Protein AF-A0AAW6U816-F1 (afdb_monomer_lite)

Radius of gyration: 25.95 Å; chains: 1; bounding box: 51×43×85 Å

Structure (mmCIF, N/CA/C/O backbone):
data_AF-A0AAW6U816-F1
#
_entry.id   AF-A0AAW6U816-F1
#
loop_
_atom_site.group_PDB
_atom_site.id
_atom_site.type_symbol
_atom_site.label_atom_id
_atom_site.label_alt_id
_atom_site.label_comp_id
_atom_site.label_asym_id
_atom_site.label_entity_id
_atom_site.label_seq_id
_atom_site.pdbx_PDB_ins_code
_atom_site.Cartn_x
_atom_site.Cartn_y
_atom_site.Cartn_z
_atom_site.occupancy
_atom_site.B_iso_or_equiv
_atom_site.auth_seq_id
_atom_site.auth_comp_id
_atom_site.auth_asym_id
_atom_site.auth_atom_id
_atom_site.pdbx_PDB_model_num
ATOM 1 N N . MET A 1 1 ? 14.754 29.898 8.303 1.00 32.81 1 MET A N 1
ATOM 2 C CA . MET A 1 1 ? 13.466 29.278 7.924 1.00 32.81 1 MET A CA 1
ATOM 3 C C . MET A 1 1 ? 13.416 29.202 6.406 1.00 32.81 1 MET A C 1
ATOM 5 O O . MET A 1 1 ? 13.238 30.226 5.761 1.00 32.81 1 MET A O 1
ATOM 9 N N . GLN A 1 2 ? 13.713 28.040 5.820 1.00 33.09 2 GLN A N 1
ATOM 10 C CA . GLN A 1 2 ? 13.632 27.862 4.367 1.00 33.09 2 GLN A CA 1
ATOM 11 C C . GLN A 1 2 ? 12.180 27.561 3.994 1.00 33.09 2 GLN A C 1
ATOM 13 O O . GLN A 1 2 ? 11.598 26.589 4.466 1.00 33.09 2 GLN A O 1
ATOM 18 N N . ASN A 1 3 ? 11.600 28.450 3.191 1.00 30.38 3 ASN A N 1
ATOM 19 C CA . ASN A 1 3 ? 10.248 28.366 2.652 1.00 30.38 3 ASN A CA 1
ATOM 20 C C . ASN A 1 3 ? 10.061 27.053 1.863 1.00 30.38 3 ASN A C 1
ATOM 22 O O . ASN A 1 3 ? 10.519 26.937 0.728 1.00 30.38 3 ASN A O 1
ATOM 26 N N . LEU A 1 4 ? 9.373 26.076 2.466 1.00 37.12 4 LEU A N 1
ATOM 27 C CA . LEU A 1 4 ? 9.043 24.762 1.887 1.00 37.12 4 LEU A CA 1
ATOM 28 C C . LEU A 1 4 ? 7.973 24.812 0.777 1.00 37.12 4 LEU A C 1
ATOM 30 O O . LEU A 1 4 ? 7.658 23.787 0.183 1.00 37.12 4 LEU A O 1
ATOM 34 N N . ALA A 1 5 ? 7.437 25.987 0.451 1.00 36.53 5 ALA A N 1
ATOM 35 C CA . ALA A 1 5 ? 6.334 26.143 -0.499 1.00 36.53 5 ALA A CA 1
ATOM 36 C C . ALA A 1 5 ? 6.760 26.229 -1.985 1.00 36.53 5 ALA A C 1
ATOM 38 O O . ALA A 1 5 ? 5.932 26.537 -2.836 1.00 36.53 5 ALA A O 1
ATOM 39 N N . LYS A 1 6 ? 8.039 25.983 -2.326 1.00 33.88 6 LYS A N 1
ATOM 40 C CA . LYS A 1 6 ? 8.591 26.207 -3.684 1.00 33.88 6 LYS A CA 1
ATOM 41 C C . LYS A 1 6 ? 8.976 24.947 -4.484 1.00 33.88 6 LYS A C 1
ATOM 43 O O . LYS A 1 6 ? 9.570 25.083 -5.547 1.00 33.88 6 LYS A O 1
ATOM 48 N N . TYR A 1 7 ? 8.615 23.742 -4.027 1.00 37.16 7 TYR A N 1
ATOM 49 C CA . TYR A 1 7 ? 8.912 22.465 -4.714 1.00 37.16 7 TYR A CA 1
ATOM 50 C C . TYR A 1 7 ? 7.657 21.707 -5.192 1.00 37.16 7 TYR A C 1
ATOM 52 O O . TYR A 1 7 ? 7.638 20.478 -5.213 1.00 37.16 7 TYR A O 1
ATOM 60 N N . ASN A 1 8 ? 6.610 22.425 -5.605 1.00 35.72 8 ASN A N 1
ATOM 61 C CA . ASN A 1 8 ? 5.385 21.835 -6.160 1.00 35.72 8 ASN A CA 1
ATOM 62 C C . ASN A 1 8 ? 5.544 21.423 -7.637 1.00 35.72 8 ASN A C 1
ATOM 64 O O . ASN A 1 8 ? 4.817 21.879 -8.511 1.00 35.72 8 ASN A O 1
ATOM 68 N N . VAL A 1 9 ? 6.488 20.518 -7.897 1.00 46.44 9 VAL A N 1
ATOM 69 C CA . VAL A 1 9 ? 6.300 19.463 -8.901 1.00 46.44 9 VAL A CA 1
ATOM 70 C C . VAL A 1 9 ? 6.467 18.159 -8.134 1.00 46.44 9 VAL A C 1
ATOM 72 O O . VAL A 1 9 ? 7.554 17.587 -8.039 1.00 46.44 9 VAL A O 1
ATOM 75 N N . THR A 1 10 ? 5.405 17.752 -7.447 1.00 66.06 10 THR A N 1
ATOM 76 C CA . THR A 1 10 ? 5.383 16.533 -6.640 1.00 66.06 10 THR A CA 1
ATOM 77 C C . THR A 1 10 ? 5.502 15.342 -7.587 1.00 66.06 10 THR A C 1
ATOM 79 O O . THR A 1 10 ? 4.534 14.969 -8.245 1.00 66.06 10 THR A O 1
ATOM 82 N N . TYR A 1 11 ? 6.699 14.750 -7.695 1.00 82.75 11 TYR A N 1
ATOM 83 C CA . TYR A 1 11 ? 6.885 13.540 -8.500 1.00 82.75 11 TYR A CA 1
ATOM 84 C C . TYR A 1 11 ? 5.936 12.446 -7.981 1.00 82.75 11 TYR A C 1
ATOM 86 O O . TYR A 1 11 ? 6.040 12.115 -6.790 1.00 82.75 11 TYR A O 1
ATOM 94 N N . PRO A 1 12 ? 5.074 11.856 -8.832 1.00 87.50 12 PRO A N 1
ATOM 95 C CA . PRO A 1 12 ? 3.986 10.964 -8.420 1.00 87.50 12 PRO A CA 1
ATOM 96 C C . PRO A 1 12 ? 4.432 9.869 -7.453 1.00 87.50 12 PRO A C 1
ATOM 98 O O . PRO A 1 12 ? 3.844 9.686 -6.385 1.00 87.50 12 PRO A O 1
ATOM 101 N N . PHE A 1 13 ? 5.560 9.235 -7.774 1.00 92.00 13 PHE A N 1
ATOM 102 C CA . PHE A 1 13 ? 6.116 8.086 -7.063 1.00 92.00 13 PHE A CA 1
ATOM 103 C C . PHE A 1 13 ? 6.915 8.423 -5.795 1.00 92.00 13 PHE A C 1
ATOM 105 O O . PHE A 1 13 ? 7.480 7.529 -5.156 1.00 92.00 13 PHE A O 1
ATOM 112 N N . SER A 1 14 ? 6.994 9.697 -5.404 1.00 88.50 14 SER A N 1
ATOM 113 C CA . SER A 1 14 ? 7.673 10.098 -4.168 1.00 88.50 14 SER A CA 1
ATOM 114 C C . SER A 1 14 ? 7.055 9.394 -2.961 1.00 88.50 14 SER A C 1
ATOM 116 O O . SER A 1 14 ? 5.846 9.462 -2.749 1.00 88.50 14 SER A O 1
ATOM 118 N N . ALA A 1 15 ? 7.891 8.716 -2.167 1.00 87.44 15 ALA A N 1
ATOM 119 C CA . ALA A 1 15 ? 7.473 7.920 -1.007 1.00 87.44 15 ALA A CA 1
ATOM 120 C C . ALA A 1 15 ? 6.491 6.763 -1.316 1.00 87.44 15 ALA A C 1
ATOM 122 O O . ALA A 1 15 ? 5.898 6.194 -0.399 1.00 87.44 15 ALA A O 1
ATOM 123 N N . PHE A 1 16 ? 6.324 6.386 -2.587 1.00 92.88 16 PHE A N 1
ATOM 124 C CA . PHE A 1 16 ? 5.224 5.518 -3.016 1.00 92.88 16 PHE A CA 1
ATOM 125 C C . PHE A 1 16 ? 5.629 4.062 -3.287 1.00 92.88 16 PHE A C 1
ATOM 127 O O . PHE A 1 16 ? 4.816 3.151 -3.138 1.00 92.88 16 PHE A O 1
ATOM 134 N N . ILE A 1 17 ? 6.890 3.836 -3.665 1.00 97.12 17 ILE A N 1
ATOM 135 C CA . ILE A 1 17 ? 7.399 2.515 -4.049 1.00 97.12 17 ILE A CA 1
ATOM 136 C C . ILE A 1 17 ? 8.216 1.921 -2.901 1.00 97.12 17 ILE A C 1
ATOM 138 O O . ILE A 1 17 ? 9.167 2.543 -2.428 1.00 97.12 17 ILE A O 1
ATOM 142 N N . VAL A 1 18 ? 7.881 0.711 -2.473 1.00 98.06 18 VAL A N 1
ATOM 143 C CA . VAL A 1 18 ? 8.509 -0.023 -1.370 1.00 98.06 18 VAL A CA 1
ATOM 144 C C . VAL A 1 18 ? 9.366 -1.158 -1.922 1.00 98.06 18 VAL A C 1
ATOM 146 O O . VAL A 1 18 ? 8.955 -1.876 -2.827 1.00 98.06 18 VAL A O 1
ATOM 149 N N . CYS A 1 19 ? 10.573 -1.330 -1.391 1.00 98.31 19 CYS A N 1
ATOM 150 C CA . CYS A 1 19 ? 11.448 -2.442 -1.749 1.00 98.31 19 CYS A CA 1
ATOM 151 C C . CYS A 1 19 ? 10.921 -3.757 -1.153 1.00 98.31 19 CYS A C 1
ATOM 153 O O . CYS A 1 19 ? 10.743 -3.826 0.065 1.00 98.31 19 CYS A O 1
ATOM 155 N N . SER A 1 20 ? 10.738 -4.806 -1.965 1.00 98.00 20 SER A N 1
ATOM 156 C CA . SER A 1 20 ? 10.354 -6.130 -1.446 1.00 98.00 20 SER A CA 1
ATOM 157 C C . SER A 1 20 ? 11.426 -6.701 -0.509 1.00 98.00 20 SER A C 1
ATOM 159 O O . SER A 1 20 ? 11.099 -7.255 0.532 1.00 98.00 20 SER A O 1
ATOM 161 N N . GLU A 1 21 ? 12.716 -6.477 -0.773 1.00 97.56 21 GLU A N 1
ATOM 162 C CA . GLU A 1 21 ? 13.787 -7.059 0.048 1.00 97.56 21 GLU A CA 1
ATOM 163 C C . GLU A 1 21 ? 13.826 -6.471 1.470 1.00 97.56 21 GLU A C 1
ATOM 165 O O . GLU A 1 21 ? 13.664 -7.198 2.448 1.00 97.56 21 GLU A O 1
ATOM 170 N N . CYS A 1 22 ? 13.996 -5.151 1.609 1.00 97.06 22 CYS A N 1
ATOM 171 C CA . CYS A 1 22 ? 14.237 -4.519 2.916 1.00 97.06 22 CYS A CA 1
ATOM 172 C C . CYS A 1 22 ? 13.081 -3.656 3.444 1.00 97.06 22 CYS A C 1
ATOM 174 O O . CYS A 1 22 ? 13.203 -3.067 4.516 1.00 97.06 22 CYS A O 1
ATOM 176 N N . GLY A 1 23 ? 11.993 -3.499 2.684 1.00 96.88 23 GLY A N 1
ATOM 177 C CA . GLY A 1 23 ? 10.818 -2.730 3.100 1.00 96.88 23 GLY A CA 1
ATOM 178 C C . GLY A 1 23 ? 10.991 -1.205 3.122 1.00 96.88 23 GLY A C 1
ATOM 179 O O . GLY A 1 23 ? 10.030 -0.479 3.378 1.00 96.88 23 GLY A O 1
ATOM 180 N N . ARG A 1 24 ? 12.184 -0.676 2.830 1.00 96.56 24 ARG A N 1
ATOM 181 C CA . ARG A 1 24 ? 12.396 0.772 2.694 1.00 96.56 24 ARG A CA 1
ATOM 182 C C . ARG A 1 24 ? 11.878 1.290 1.356 1.00 96.56 24 ARG A C 1
ATOM 184 O O . ARG A 1 24 ? 11.869 0.578 0.353 1.00 96.56 24 ARG A O 1
ATOM 191 N N . THR A 1 25 ? 11.507 2.564 1.323 1.00 96.88 25 THR A N 1
ATOM 192 C CA . THR A 1 25 ? 11.071 3.235 0.095 1.00 96.88 25 THR A CA 1
ATOM 193 C C . THR A 1 25 ? 12.215 3.380 -0.914 1.00 96.88 25 THR A C 1
ATOM 195 O O . THR A 1 25 ? 13.356 3.678 -0.543 1.00 96.88 25 THR A O 1
ATOM 198 N N . LEU A 1 26 ? 11.902 3.239 -2.200 1.00 97.19 26 LEU A N 1
ATOM 199 C CA . LEU A 1 26 ? 12.775 3.656 -3.291 1.00 97.19 26 LEU A CA 1
ATOM 200 C C . LEU A 1 26 ? 12.845 5.190 -3.380 1.00 97.19 26 LEU A C 1
ATOM 202 O O . LEU A 1 26 ? 11.938 5.922 -2.977 1.00 97.19 26 LEU A O 1
ATOM 206 N N . LYS A 1 27 ? 13.976 5.677 -3.883 1.00 95.75 27 LYS A N 1
ATOM 207 C CA . LYS A 1 27 ? 14.285 7.087 -4.090 1.00 95.75 27 LYS A CA 1
ATOM 208 C C . LYS A 1 27 ? 14.594 7.317 -5.563 1.00 95.75 27 LYS A C 1
ATOM 210 O O . LYS A 1 27 ? 15.383 6.583 -6.161 1.00 95.75 27 LYS A O 1
ATOM 215 N N . ARG A 1 28 ? 14.034 8.396 -6.108 1.00 94.94 28 ARG A N 1
ATOM 216 C CA . ARG A 1 28 ? 14.357 8.904 -7.441 1.00 94.94 28 ARG A CA 1
ATOM 217 C C . ARG A 1 28 ? 15.802 9.413 -7.462 1.00 94.94 28 ARG A C 1
ATOM 219 O O . ARG A 1 28 ? 16.180 10.237 -6.629 1.00 94.94 28 ARG A O 1
ATOM 226 N N . ARG A 1 29 ? 16.613 8.941 -8.407 1.00 94.19 29 ARG A N 1
ATOM 227 C CA . ARG A 1 29 ? 18.030 9.303 -8.565 1.00 94.19 29 ARG A CA 1
ATOM 228 C C . ARG A 1 29 ? 18.350 9.518 -10.040 1.00 94.19 29 ARG A C 1
ATOM 230 O O . ARG A 1 29 ? 17.936 8.725 -10.879 1.00 94.19 29 ARG A O 1
ATOM 237 N N . TYR A 1 30 ? 19.129 10.549 -10.347 1.00 95.12 30 TYR A N 1
ATOM 238 C CA . TYR A 1 30 ? 19.746 10.682 -11.665 1.00 95.12 30 TYR A CA 1
ATOM 239 C C . TYR A 1 30 ? 21.014 9.836 -11.720 1.00 95.12 30 TYR A C 1
ATOM 241 O O . TYR A 1 30 ? 21.844 9.896 -10.811 1.00 95.12 30 TYR A O 1
ATOM 249 N N . TRP A 1 31 ? 21.159 9.043 -12.774 1.00 95.62 31 TRP A N 1
ATOM 250 C CA . TRP A 1 31 ? 22.396 8.345 -13.118 1.00 95.62 31 TRP A CA 1
ATOM 251 C C . TRP A 1 31 ? 22.976 8.973 -14.382 1.00 95.62 31 TRP A C 1
ATOM 253 O O . TRP A 1 31 ? 22.220 9.353 -15.275 1.00 95.62 31 TRP A O 1
ATOM 263 N N . ASN A 1 32 ? 24.308 9.074 -14.445 1.00 93.81 32 ASN A N 1
ATOM 264 C CA . ASN A 1 32 ? 25.050 9.702 -15.548 1.00 93.81 32 ASN A CA 1
ATOM 265 C C . ASN A 1 32 ? 24.545 11.119 -15.886 1.00 93.81 32 ASN A C 1
ATOM 267 O O . ASN A 1 32 ? 24.403 11.476 -17.056 1.00 93.81 32 ASN A O 1
ATOM 271 N N . TYR A 1 33 ? 24.206 11.899 -14.854 1.00 93.56 33 TYR A N 1
ATOM 272 C CA . TYR A 1 33 ? 23.658 13.246 -15.009 1.00 93.56 33 TYR A CA 1
ATOM 273 C C . TYR A 1 33 ? 24.588 14.138 -15.844 1.00 93.56 33 TYR A C 1
ATOM 275 O O . TYR A 1 33 ? 25.803 14.099 -15.658 1.00 93.56 33 TYR A O 1
ATOM 283 N N . GLY A 1 34 ? 24.015 14.926 -16.757 1.00 91.56 34 GLY A N 1
ATOM 284 C CA . GLY A 1 34 ? 24.772 15.807 -17.653 1.00 91.56 34 GLY A CA 1
ATOM 285 C C . GLY A 1 34 ? 25.439 15.103 -18.840 1.00 91.56 34 GLY A C 1
ATOM 286 O O . GLY A 1 34 ? 26.217 15.729 -19.551 1.00 91.56 34 GLY A O 1
ATOM 287 N N . THR A 1 35 ? 25.144 13.820 -19.076 1.00 94.69 35 THR A N 1
ATOM 288 C CA . THR A 1 35 ? 25.644 13.063 -20.238 1.00 94.69 35 THR A CA 1
ATOM 289 C C . THR A 1 35 ? 24.490 12.607 -21.139 1.00 94.69 35 THR A C 1
ATOM 291 O O . THR A 1 35 ? 23.360 12.494 -20.659 1.00 94.69 35 THR A O 1
ATOM 29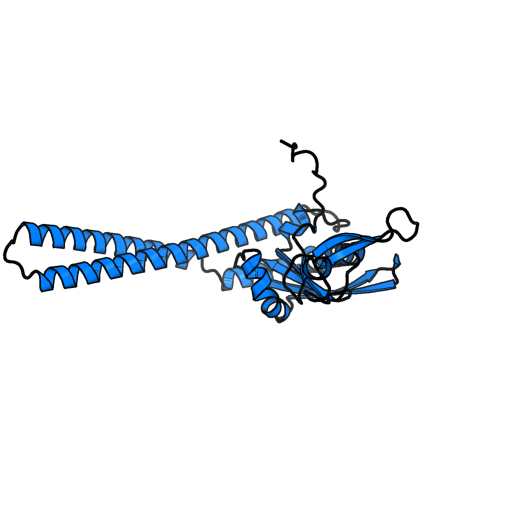4 N N . PRO A 1 36 ? 24.743 12.240 -22.412 1.00 91.75 36 PRO A N 1
ATOM 295 C CA . PRO A 1 36 ? 23.725 11.627 -23.274 1.00 91.75 36 PRO A CA 1
ATOM 296 C C . PRO A 1 36 ? 23.129 10.325 -22.712 1.00 91.75 36 PRO A C 1
ATOM 298 O O . PRO A 1 36 ? 22.026 9.938 -23.075 1.00 91.75 36 PRO A O 1
ATOM 301 N N . ALA A 1 37 ? 23.839 9.655 -21.796 1.00 90.50 37 ALA A N 1
ATOM 302 C CA . ALA A 1 37 ? 23.383 8.444 -21.116 1.00 90.50 37 ALA A CA 1
ATOM 303 C C . ALA A 1 37 ? 22.616 8.728 -19.808 1.00 90.50 37 ALA A C 1
ATOM 305 O O . ALA A 1 37 ? 22.420 7.803 -19.002 1.00 90.50 37 ALA A O 1
ATOM 306 N N . GLN A 1 38 ? 22.233 9.990 -19.564 1.00 94.00 38 GLN A N 1
ATOM 307 C CA . GLN A 1 38 ? 21.453 10.396 -18.402 1.00 94.00 38 GLN A CA 1
ATOM 308 C C . GLN A 1 38 ? 20.137 9.624 -18.343 1.00 94.00 38 GLN A C 1
ATOM 310 O O . GLN A 1 38 ? 19.393 9.533 -19.316 1.00 94.00 38 GLN A O 1
ATOM 315 N N . ARG A 1 39 ? 19.826 9.107 -17.158 1.00 93.81 39 ARG A N 1
ATOM 316 C CA . ARG A 1 39 ? 18.580 8.383 -16.902 1.00 93.81 39 ARG A CA 1
ATOM 317 C C . ARG A 1 39 ? 18.117 8.565 -15.470 1.00 93.81 39 ARG A C 1
ATOM 319 O O . ARG A 1 39 ? 18.924 8.788 -14.564 1.00 93.81 39 ARG A O 1
ATOM 326 N N . VAL A 1 40 ? 16.809 8.459 -15.271 1.00 95.38 40 VAL A N 1
ATOM 327 C CA . VAL A 1 40 ? 16.182 8.530 -13.951 1.00 95.38 40 VAL A CA 1
ATOM 328 C C . VAL A 1 40 ? 15.903 7.115 -13.465 1.00 95.38 40 VAL A C 1
ATOM 330 O O . VAL A 1 40 ? 15.259 6.321 -14.147 1.00 95.38 40 VAL A O 1
ATOM 333 N N . MET A 1 41 ? 16.389 6.815 -12.268 1.00 96.38 41 MET A N 1
ATOM 334 C CA . MET A 1 41 ? 16.275 5.511 -11.633 1.00 96.38 41 MET A CA 1
ATOM 335 C C . MET A 1 41 ? 15.487 5.621 -10.329 1.00 96.38 41 MET A C 1
ATOM 337 O O . MET A 1 41 ? 15.590 6.615 -9.610 1.00 96.38 41 MET A O 1
ATOM 341 N N . GLN A 1 42 ? 14.758 4.566 -9.992 1.00 97.56 42 GLN A N 1
ATOM 342 C CA . GLN A 1 42 ? 14.217 4.301 -8.668 1.00 97.56 42 GLN A CA 1
ATOM 343 C C . GLN A 1 42 ? 15.138 3.316 -7.961 1.00 97.56 42 GLN A C 1
ATOM 345 O O . GLN A 1 42 ? 15.324 2.182 -8.402 1.00 97.56 42 GLN A O 1
ATOM 350 N N . GLN A 1 43 ? 15.757 3.768 -6.875 1.00 97.25 43 GLN A N 1
ATOM 351 C CA . GLN A 1 43 ? 16.775 3.011 -6.157 1.00 97.25 43 GLN A CA 1
ATOM 352 C C . GLN A 1 43 ? 16.388 2.841 -4.693 1.00 97.25 43 GLN A C 1
ATOM 354 O O . GLN A 1 43 ? 15.986 3.797 -4.037 1.00 97.25 43 GLN A O 1
ATOM 359 N N . CYS A 1 44 ? 16.517 1.624 -4.169 1.00 98.06 44 CYS A N 1
ATOM 360 C CA . CYS A 1 44 ? 16.166 1.314 -2.787 1.00 98.06 44 CYS A CA 1
ATOM 361 C C . CYS A 1 44 ? 16.949 2.183 -1.788 1.00 98.06 44 CYS A C 1
ATOM 363 O O . CYS A 1 44 ? 18.177 2.239 -1.850 1.00 98.06 44 CYS A O 1
ATOM 365 N N . GLY A 1 45 ? 16.255 2.795 -0.820 1.00 96.56 45 GLY A N 1
ATOM 366 C CA . GLY A 1 45 ? 16.890 3.560 0.258 1.00 96.56 45 GLY A CA 1
ATOM 367 C C . GLY A 1 45 ? 17.877 2.740 1.094 1.00 96.56 45 GLY A C 1
ATOM 368 O O . GLY A 1 45 ? 18.921 3.251 1.470 1.00 96.56 45 GLY A O 1
ATOM 369 N N . GLY A 1 46 ? 17.602 1.452 1.328 1.00 96.62 46 GLY A N 1
ATOM 370 C CA . GLY A 1 46 ? 18.555 0.565 2.007 1.00 96.62 46 GLY A CA 1
ATOM 371 C C . GLY A 1 46 ? 19.834 0.354 1.197 1.00 96.62 46 GLY A C 1
ATOM 372 O O . GLY A 1 46 ? 20.921 0.430 1.748 1.00 96.62 46 GLY A O 1
ATOM 373 N N . TYR A 1 47 ? 19.722 0.167 -0.122 1.00 96.62 47 TYR A N 1
ATOM 374 C CA . TYR A 1 47 ? 20.900 0.027 -0.984 1.00 96.62 47 TYR A CA 1
ATOM 375 C C . TYR A 1 47 ? 21.728 1.318 -1.011 1.00 96.62 47 TYR A C 1
ATOM 377 O O . TYR A 1 47 ? 22.955 1.257 -1.053 1.00 96.62 47 TYR A O 1
ATOM 385 N N . ILE A 1 48 ? 21.061 2.480 -0.998 1.00 95.69 48 ILE A N 1
ATOM 386 C CA . ILE A 1 48 ? 21.717 3.795 -0.952 1.00 95.69 48 ILE A CA 1
ATOM 387 C C . ILE A 1 48 ? 22.572 3.933 0.313 1.00 95.69 48 ILE A C 1
ATOM 389 O O . ILE A 1 48 ? 23.692 4.426 0.217 1.00 95.69 48 ILE A O 1
ATOM 393 N N . ASP A 1 49 ? 22.079 3.447 1.452 1.00 95.00 49 ASP A N 1
ATOM 394 C CA . ASP A 1 49 ? 22.834 3.441 2.711 1.00 95.00 49 ASP A CA 1
ATOM 395 C C . ASP A 1 49 ? 23.961 2.393 2.713 1.00 95.00 49 ASP A C 1
ATOM 397 O O . ASP A 1 49 ? 24.932 2.513 3.454 1.00 95.00 49 ASP A O 1
ATOM 401 N N . GLY A 1 50 ? 23.860 1.367 1.865 1.00 93.88 50 GLY A N 1
ATOM 402 C CA . GLY A 1 50 ? 24.933 0.417 1.595 1.00 93.88 50 GLY A CA 1
ATOM 403 C C . GLY A 1 50 ? 24.429 -0.971 1.206 1.00 93.88 50 GLY A C 1
ATOM 404 O O . GLY A 1 50 ? 23.380 -1.433 1.654 1.00 93.88 50 GLY A O 1
ATOM 405 N N . LYS A 1 51 ? 25.233 -1.706 0.425 1.00 89.88 51 LYS A N 1
ATOM 406 C CA . LYS A 1 51 ? 24.904 -3.076 -0.027 1.00 89.88 51 LYS A CA 1
ATOM 407 C C . LYS A 1 51 ? 24.699 -4.081 1.114 1.00 89.88 51 LYS A C 1
ATOM 409 O O . LYS A 1 51 ? 24.080 -5.118 0.897 1.00 89.88 51 LYS A O 1
ATOM 414 N N . ALA A 1 52 ? 25.223 -3.789 2.305 1.00 94.12 52 ALA A N 1
ATOM 415 C CA . ALA A 1 52 ? 24.991 -4.590 3.505 1.00 94.12 52 ALA A CA 1
ATOM 416 C C . ALA A 1 52 ? 23.531 -4.514 3.991 1.00 94.12 52 ALA A C 1
ATOM 418 O O . ALA A 1 52 ? 23.053 -5.451 4.620 1.00 94.12 52 ALA A O 1
ATOM 419 N N . HIS A 1 53 ? 22.817 -3.426 3.681 1.00 94.94 53 HIS A N 1
ATOM 420 C CA . HIS A 1 53 ? 21.438 -3.204 4.117 1.00 94.94 53 HIS A CA 1
ATOM 421 C C . HIS A 1 53 ? 20.391 -3.689 3.105 1.00 94.94 53 HIS A C 1
ATOM 423 O O . HIS A 1 53 ? 19.250 -3.936 3.492 1.00 94.94 53 HIS A O 1
ATOM 429 N N . CYS A 1 54 ? 20.736 -3.775 1.815 1.00 97.56 54 CYS A N 1
ATOM 430 C CA . CYS A 1 54 ? 19.861 -4.285 0.754 1.00 97.56 54 CYS A CA 1
ATOM 431 C C . CYS A 1 54 ? 20.650 -4.506 -0.546 1.00 97.56 54 CYS A C 1
ATOM 433 O O . CYS A 1 54 ? 21.520 -3.702 -0.889 1.00 97.56 54 CYS A O 1
ATOM 435 N N . LYS A 1 55 ? 20.315 -5.558 -1.299 1.00 96.44 55 LYS A N 1
ATOM 436 C CA . LYS A 1 55 ? 20.925 -5.906 -2.593 1.00 96.44 55 LYS A CA 1
ATOM 437 C C . LYS A 1 55 ? 20.027 -5.602 -3.799 1.00 96.44 55 LYS A C 1
ATOM 439 O O . LYS A 1 55 ? 20.442 -5.849 -4.933 1.00 96.44 55 LYS A O 1
ATOM 444 N N . ALA A 1 56 ? 18.840 -5.039 -3.577 1.00 96.75 56 ALA A N 1
ATOM 445 C CA . ALA A 1 56 ? 17.882 -4.695 -4.615 1.00 96.75 56 ALA A CA 1
ATOM 446 C C . ALA A 1 56 ? 18.506 -3.802 -5.692 1.00 96.75 56 ALA A C 1
ATOM 448 O O . ALA A 1 56 ? 19.123 -2.767 -5.416 1.00 96.75 56 ALA A O 1
ATOM 449 N N . LYS A 1 57 ? 18.318 -4.214 -6.946 1.00 96.81 57 LYS A N 1
ATOM 450 C CA . LYS A 1 57 ? 18.778 -3.475 -8.121 1.00 96.81 57 LYS A CA 1
ATOM 451 C C . LYS A 1 57 ? 17.860 -2.278 -8.378 1.00 96.81 57 LYS A C 1
ATOM 453 O O . LYS A 1 57 ? 16.670 -2.326 -8.086 1.00 96.81 57 LYS A O 1
ATOM 458 N N . ALA A 1 58 ? 18.428 -1.205 -8.923 1.00 96.44 58 ALA A N 1
ATOM 459 C CA . ALA A 1 58 ? 17.657 -0.029 -9.307 1.00 96.44 58 ALA A CA 1
ATOM 460 C C . ALA A 1 58 ? 16.814 -0.306 -10.563 1.00 96.44 58 ALA A C 1
ATOM 462 O O . ALA A 1 58 ? 17.268 -0.996 -11.477 1.00 96.44 58 ALA A O 1
ATOM 463 N N . THR A 1 59 ? 15.633 0.300 -10.621 1.00 96.81 59 THR A N 1
ATOM 464 C CA . THR A 1 59 ? 14.673 0.175 -11.726 1.00 96.81 59 THR A CA 1
ATOM 465 C C . THR A 1 59 ? 14.588 1.496 -12.479 1.00 96.81 59 THR A C 1
ATOM 467 O O . THR A 1 59 ? 14.691 2.560 -11.872 1.00 96.81 59 THR A O 1
ATOM 470 N N . TYR A 1 60 ? 14.417 1.468 -13.797 1.00 96.31 60 TYR A N 1
ATOM 471 C CA . TYR A 1 60 ? 14.209 2.691 -14.577 1.00 96.31 60 TYR A CA 1
ATOM 472 C C . TYR A 1 60 ? 12.869 3.328 -14.192 1.00 96.31 60 TYR A C 1
ATOM 474 O O . TYR A 1 60 ? 11.853 2.637 -14.145 1.00 96.31 60 TYR A O 1
ATOM 482 N N . GLN A 1 61 ? 12.859 4.639 -13.945 1.00 95.25 61 GLN A N 1
ATOM 483 C CA . GLN A 1 61 ? 11.634 5.385 -13.632 1.00 95.25 61 GLN A CA 1
ATOM 484 C C . GLN A 1 61 ? 10.582 5.217 -14.739 1.00 95.25 61 GLN A C 1
ATOM 486 O O . GLN A 1 61 ? 9.443 4.867 -14.448 1.00 95.25 61 GLN A O 1
ATOM 491 N N . GLU A 1 62 ? 11.007 5.360 -15.997 1.00 94.19 62 GLU A N 1
ATOM 492 C CA . GLU A 1 62 ? 10.151 5.252 -17.189 1.00 94.19 62 GLU A CA 1
ATOM 493 C C . GLU A 1 62 ? 9.506 3.859 -17.336 1.00 94.19 62 GLU A C 1
ATOM 495 O O . GLU A 1 62 ? 8.409 3.734 -17.878 1.00 94.19 62 GLU A O 1
ATOM 500 N N . MET A 1 63 ? 10.152 2.800 -16.827 1.00 96.62 63 MET A N 1
ATOM 501 C CA . MET A 1 63 ? 9.556 1.457 -16.819 1.00 96.62 63 MET A CA 1
ATOM 502 C C . MET A 1 63 ? 8.367 1.389 -15.859 1.00 96.62 63 MET A C 1
ATOM 504 O O . MET A 1 63 ? 7.328 0.838 -16.208 1.00 96.62 63 MET A O 1
ATOM 508 N N . ILE A 1 64 ? 8.515 1.969 -14.663 1.00 96.88 64 ILE A N 1
ATOM 509 C CA . ILE A 1 64 ? 7.461 1.990 -13.642 1.00 96.88 64 ILE A CA 1
ATOM 510 C C . ILE A 1 64 ? 6.309 2.887 -14.099 1.00 96.88 64 ILE A C 1
ATOM 512 O O . ILE A 1 64 ? 5.152 2.503 -13.953 1.00 96.88 64 ILE A O 1
ATOM 516 N N . GLU A 1 65 ? 6.610 4.047 -14.683 1.00 95.50 65 GLU A N 1
ATOM 517 C CA . GLU A 1 65 ? 5.613 4.956 -15.263 1.00 95.50 65 GLU A CA 1
ATOM 518 C C . GLU A 1 65 ? 4.787 4.266 -16.347 1.00 95.50 65 GLU A C 1
ATOM 520 O O . GLU A 1 65 ? 3.56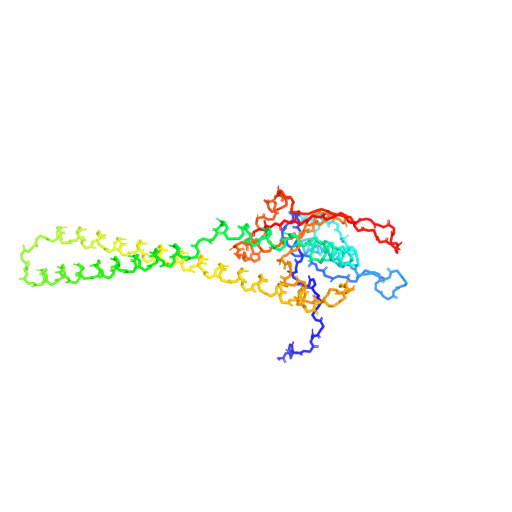6 4.189 -16.219 1.00 95.50 65 GLU A O 1
ATOM 525 N N . GLY A 1 66 ? 5.438 3.684 -17.357 1.00 95.75 66 GLY A N 1
ATOM 526 C CA . GLY A 1 66 ? 4.734 3.022 -18.454 1.00 95.75 66 GLY A CA 1
ATOM 527 C C . GLY A 1 66 ? 3.935 1.795 -18.011 1.00 95.75 66 GLY A C 1
ATOM 528 O O . GLY A 1 66 ? 2.789 1.626 -18.428 1.00 95.75 66 GLY A O 1
ATOM 529 N N . ALA A 1 67 ? 4.473 0.984 -17.093 1.00 97.31 67 ALA A N 1
ATOM 530 C CA . ALA A 1 67 ? 3.721 -0.121 -16.504 1.00 97.31 67 ALA A CA 1
ATOM 531 C C . ALA A 1 67 ? 2.510 0.368 -15.695 1.00 97.31 67 ALA A C 1
ATOM 533 O O . ALA A 1 67 ? 1.462 -0.270 -15.732 1.00 97.31 67 ALA A O 1
ATOM 534 N N . THR A 1 68 ? 2.628 1.505 -15.001 1.00 96.19 68 THR A N 1
ATOM 535 C CA . THR A 1 68 ? 1.514 2.105 -14.253 1.00 96.19 68 THR A CA 1
ATOM 536 C C . THR A 1 68 ? 0.433 2.606 -15.204 1.00 96.19 68 THR A C 1
ATOM 538 O O . THR A 1 68 ? -0.725 2.258 -15.015 1.00 96.19 68 THR A O 1
ATOM 541 N N . VAL A 1 69 ? 0.794 3.358 -16.250 1.00 94.50 69 VAL A N 1
ATOM 542 C CA . VAL A 1 69 ? -0.152 3.835 -17.275 1.00 94.50 69 VAL A CA 1
ATOM 543 C C . VAL A 1 69 ? -0.881 2.662 -17.930 1.00 94.50 69 VAL A C 1
ATOM 545 O O . VAL A 1 69 ? -2.109 2.659 -18.013 1.00 94.50 69 VAL A O 1
ATOM 548 N N . LYS A 1 70 ? -0.134 1.643 -18.373 1.00 95.00 70 LYS A N 1
ATOM 549 C CA . LYS A 1 70 ? -0.708 0.455 -19.011 1.00 95.00 70 LYS A CA 1
ATOM 550 C C . LYS A 1 70 ? -1.667 -0.268 -18.070 1.00 95.00 70 LYS A C 1
ATOM 552 O O . LYS A 1 70 ? -2.805 -0.514 -18.451 1.00 95.00 70 LYS A O 1
ATOM 557 N N . MET A 1 71 ? -1.235 -0.536 -16.837 1.00 94.62 71 MET A N 1
ATOM 558 C CA . MET A 1 71 ? -2.067 -1.189 -15.829 1.00 94.62 71 MET A CA 1
ATOM 559 C C . MET A 1 71 ? -3.333 -0.382 -15.537 1.00 94.62 71 MET A C 1
ATOM 561 O O . MET A 1 71 ? -4.410 -0.963 -15.506 1.00 94.62 71 MET A O 1
ATOM 565 N N . LEU A 1 72 ? -3.241 0.945 -15.381 1.00 90.94 72 LEU A N 1
ATOM 566 C CA . LEU A 1 72 ? -4.417 1.768 -15.100 1.00 90.94 72 LEU A CA 1
ATOM 567 C C . LEU A 1 72 ? -5.457 1.690 -16.223 1.00 90.94 72 LEU A C 1
ATOM 569 O O . LEU A 1 72 ? -6.643 1.515 -15.951 1.00 90.94 72 LEU A O 1
ATOM 573 N N . ASN A 1 73 ? -5.010 1.771 -17.477 1.00 90.50 73 ASN A N 1
ATOM 574 C CA . ASN A 1 73 ? -5.897 1.676 -18.632 1.00 90.50 73 ASN A CA 1
ATOM 575 C C . ASN A 1 73 ? -6.504 0.273 -18.789 1.00 90.50 73 ASN A C 1
ATOM 577 O O . ASN A 1 73 ? -7.713 0.141 -18.961 1.00 90.50 73 ASN A O 1
ATOM 581 N N . GLU A 1 74 ? -5.693 -0.780 -18.720 1.00 90.12 74 GLU A N 1
ATOM 582 C CA . GLU A 1 74 ? -6.167 -2.152 -18.941 1.00 90.12 74 GLU A CA 1
ATOM 583 C C . GLU A 1 74 ? -7.077 -2.622 -17.804 1.00 90.12 74 GLU A C 1
ATOM 585 O O . GLU A 1 74 ? -8.158 -3.152 -18.049 1.00 90.12 74 GLU A O 1
ATOM 590 N N . VAL A 1 75 ? -6.671 -2.372 -16.559 1.00 86.56 75 VAL A N 1
ATOM 591 C CA . VAL A 1 75 ? -7.380 -2.878 -15.385 1.00 86.56 75 VAL A CA 1
ATOM 592 C C . VAL A 1 75 ? -8.590 -2.016 -15.062 1.00 86.56 75 VAL A C 1
ATOM 594 O O . VAL A 1 75 ? -9.653 -2.566 -14.837 1.00 86.56 75 VAL A O 1
ATOM 597 N N . PHE A 1 76 ? -8.480 -0.683 -15.046 1.00 81.25 76 PHE A N 1
ATOM 598 C CA . PHE A 1 76 ? -9.580 0.167 -14.565 1.00 81.25 76 PHE A CA 1
ATOM 599 C C . PHE A 1 76 ? -10.459 0.780 -15.657 1.00 81.25 76 PHE A C 1
ATOM 601 O O . PHE A 1 76 ? -11.615 1.083 -15.369 1.00 81.25 76 PHE A O 1
ATOM 608 N N . LEU A 1 77 ? -9.954 0.971 -16.882 1.00 79.69 77 LEU A N 1
ATOM 609 C CA . LEU A 1 77 ? -10.742 1.566 -17.973 1.00 79.69 77 LEU A CA 1
ATOM 610 C C . LEU A 1 77 ? -11.326 0.521 -18.930 1.00 79.69 77 LEU A C 1
ATOM 612 O O . LEU A 1 77 ? -12.455 0.681 -19.392 1.00 79.69 77 LEU A O 1
ATOM 616 N N . GLN A 1 78 ? -10.586 -0.546 -19.239 1.00 81.19 78 GLN A N 1
ATOM 617 C CA . GLN A 1 78 ? -11.042 -1.566 -20.189 1.00 81.19 78 GLN A CA 1
ATOM 618 C C . GLN A 1 78 ? -11.850 -2.685 -19.514 1.00 81.19 78 GLN A C 1
ATOM 620 O O . GLN A 1 78 ? -12.848 -3.146 -20.075 1.00 81.19 78 GLN A O 1
ATOM 625 N N . GLU A 1 79 ? -11.477 -3.099 -18.301 1.00 76.38 79 GLU A N 1
ATOM 626 C CA . GLU A 1 79 ? -12.178 -4.153 -17.560 1.00 76.38 79 GLU A CA 1
ATOM 627 C C . GLU A 1 79 ? -13.354 -3.592 -16.737 1.00 76.38 79 GLU A C 1
ATOM 629 O O . GLU A 1 79 ? -13.231 -3.228 -15.567 1.00 76.38 79 GLU A O 1
ATOM 634 N N . LYS A 1 80 ? -14.544 -3.549 -17.351 1.00 69.62 80 LYS A N 1
ATOM 635 C CA . LYS A 1 80 ? -15.760 -2.953 -16.754 1.00 69.62 80 LYS A CA 1
ATOM 636 C C . LYS A 1 80 ? -16.192 -3.574 -15.418 1.00 69.62 80 LYS A C 1
ATOM 638 O O . LYS A 1 80 ? -16.829 -2.897 -14.614 1.00 69.62 80 LYS A O 1
ATOM 643 N N . ASP A 1 81 ? -15.837 -4.832 -15.167 1.00 76.19 81 ASP A N 1
ATOM 644 C CA . ASP A 1 81 ? -16.230 -5.555 -13.954 1.00 76.19 81 ASP A CA 1
ATOM 645 C C . ASP A 1 81 ? -15.243 -5.384 -12.789 1.00 76.19 81 ASP A C 1
ATOM 647 O O . ASP A 1 81 ? -15.549 -5.796 -11.666 1.00 76.19 81 ASP A O 1
ATOM 651 N N . ILE A 1 82 ? -14.087 -4.736 -12.995 1.00 77.19 82 ILE A N 1
ATOM 652 C CA . ILE A 1 82 ? -13.068 -4.625 -11.945 1.00 77.19 82 ILE A CA 1
ATOM 653 C C . ILE A 1 82 ? -13.571 -3.826 -10.741 1.00 77.19 82 ILE A C 1
ATOM 655 O O . ILE A 1 82 ? -13.396 -4.241 -9.595 1.00 77.19 82 ILE A O 1
ATOM 659 N N . ILE A 1 83 ? -14.233 -2.691 -10.989 1.00 74.62 83 ILE A N 1
ATOM 660 C CA . ILE A 1 83 ? -14.714 -1.793 -9.939 1.00 74.62 83 ILE A CA 1
ATOM 661 C C . ILE A 1 83 ? -15.855 -2.460 -9.165 1.00 74.62 83 ILE A C 1
ATOM 663 O O . ILE A 1 83 ? -15.744 -2.542 -7.938 1.00 74.62 83 ILE A O 1
ATOM 667 N N . PRO A 1 84 ? -16.889 -3.033 -9.818 1.00 76.62 84 PRO A N 1
ATOM 668 C CA . PRO A 1 84 ? -17.884 -3.857 -9.135 1.00 76.62 84 PRO A CA 1
ATOM 669 C C . PRO A 1 84 ? -17.276 -5.002 -8.310 1.00 76.62 84 PRO A C 1
ATOM 671 O O . PRO A 1 84 ? -17.727 -5.257 -7.190 1.00 76.62 84 PRO A O 1
ATOM 674 N N . ASN A 1 85 ? -16.233 -5.672 -8.812 1.00 77.88 85 ASN A N 1
ATOM 675 C CA . ASN A 1 85 ? -15.556 -6.754 -8.094 1.00 77.88 85 ASN A CA 1
ATOM 676 C C . ASN A 1 85 ? -14.825 -6.249 -6.843 1.00 77.88 85 ASN A C 1
ATOM 678 O O . ASN A 1 85 ? -15.000 -6.819 -5.762 1.00 77.88 85 ASN A O 1
ATOM 682 N N . ILE A 1 86 ? -14.078 -5.146 -6.952 1.00 73.56 86 ILE A N 1
ATOM 683 C CA . ILE A 1 86 ? -13.428 -4.485 -5.812 1.00 73.56 86 ILE A CA 1
ATOM 684 C C . ILE A 1 86 ? -14.488 -4.055 -4.785 1.00 73.56 86 ILE A C 1
ATOM 686 O O . ILE A 1 86 ? -14.363 -4.352 -3.596 1.00 73.56 86 ILE A O 1
ATOM 690 N N . GLN A 1 87 ? -15.584 -3.436 -5.231 1.00 72.94 87 GLN A N 1
ATOM 691 C CA . GLN A 1 87 ? -16.698 -3.048 -4.365 1.00 72.94 87 GLN A CA 1
ATOM 692 C C . GLN A 1 87 ? -17.336 -4.240 -3.660 1.00 72.94 87 GLN A C 1
ATOM 694 O O . GLN A 1 87 ? -17.675 -4.140 -2.482 1.00 72.94 87 GLN A O 1
ATOM 699 N N . LYS A 1 88 ? -17.516 -5.367 -4.353 1.00 75.69 88 LYS A N 1
ATOM 700 C CA . LYS A 1 88 ? -18.072 -6.589 -3.770 1.00 75.69 88 LYS A CA 1
ATOM 701 C C . LYS A 1 88 ? -17.157 -7.144 -2.682 1.00 75.69 88 LYS A C 1
ATOM 703 O O . LYS A 1 88 ? -17.661 -7.460 -1.610 1.00 75.69 88 LYS A O 1
ATOM 708 N N . ILE A 1 89 ? -15.846 -7.198 -2.925 1.00 70.25 89 ILE A N 1
ATOM 709 C CA . ILE A 1 89 ? -14.835 -7.651 -1.951 1.00 70.25 89 ILE A CA 1
ATOM 710 C C . ILE A 1 89 ? -14.818 -6.738 -0.716 1.00 70.25 89 ILE A C 1
ATOM 712 O O . ILE A 1 89 ? -14.770 -7.208 0.424 1.00 70.25 89 ILE A O 1
ATOM 716 N N . ILE A 1 90 ? -14.926 -5.427 -0.930 1.00 66.31 90 ILE A N 1
ATOM 717 C CA . ILE A 1 90 ? -14.977 -4.438 0.149 1.00 66.31 90 ILE A CA 1
ATOM 718 C C . ILE A 1 90 ? -16.289 -4.570 0.938 1.00 66.31 90 ILE A C 1
ATOM 720 O O . ILE A 1 90 ? -16.263 -4.637 2.163 1.00 66.31 90 ILE A O 1
ATOM 724 N N . LYS A 1 91 ? -17.441 -4.697 0.267 1.00 65.81 91 LYS A N 1
ATOM 725 C CA . LYS A 1 91 ? -18.755 -4.884 0.913 1.00 65.81 91 LYS A CA 1
ATOM 726 C C . LYS A 1 91 ? -18.875 -6.219 1.653 1.00 65.81 91 LYS A C 1
ATOM 728 O O . LYS A 1 91 ? -19.474 -6.251 2.722 1.00 65.81 91 LYS A O 1
ATOM 733 N N . SER A 1 92 ? -18.316 -7.313 1.129 1.00 63.34 92 SER A N 1
ATOM 734 C CA . SER A 1 92 ? -18.340 -8.617 1.814 1.00 63.34 92 SER A CA 1
ATOM 735 C C . SER A 1 92 ? -17.509 -8.621 3.092 1.00 63.34 92 SER A C 1
ATOM 737 O O . SER A 1 92 ? -17.809 -9.369 4.016 1.00 63.34 92 SER A O 1
ATOM 739 N N . THR A 1 93 ? -16.483 -7.774 3.143 1.00 58.56 93 THR A N 1
ATOM 740 C CA . THR A 1 93 ? -15.583 -7.638 4.290 1.00 58.56 93 THR A CA 1
ATOM 741 C C . THR A 1 93 ? -16.092 -6.590 5.290 1.00 58.56 93 THR A C 1
ATOM 743 O O . THR A 1 93 ? -15.761 -6.656 6.470 1.00 58.56 93 THR A O 1
ATOM 746 N N . ILE A 1 94 ? -16.945 -5.653 4.852 1.00 55.16 94 ILE A N 1
ATOM 747 C CA . ILE A 1 94 ? -17.449 -4.547 5.669 1.00 55.16 94 ILE A CA 1
ATOM 748 C C . ILE A 1 94 ? -18.986 -4.522 5.704 1.00 55.16 94 ILE A C 1
ATOM 750 O O . ILE A 1 94 ? -19.638 -3.922 4.843 1.00 55.16 94 ILE A O 1
ATOM 754 N N . ARG A 1 95 ? -19.580 -5.028 6.788 1.00 59.38 95 ARG A N 1
ATOM 755 C CA . ARG A 1 95 ? -20.960 -4.683 7.169 1.00 59.38 95 ARG A CA 1
ATOM 756 C C . ARG A 1 95 ? -20.944 -3.480 8.113 1.00 59.38 95 ARG A C 1
ATOM 758 O O . ARG A 1 95 ? -20.973 -3.634 9.326 1.00 59.38 95 ARG A O 1
ATOM 765 N N . VAL A 1 96 ? -20.855 -2.270 7.552 1.00 57.62 96 VAL A N 1
ATOM 766 C CA . VAL A 1 96 ? -20.804 -1.002 8.322 1.00 57.62 96 VAL A CA 1
ATOM 767 C C . VAL A 1 96 ? -21.969 -0.870 9.314 1.00 57.62 96 VAL A C 1
ATOM 769 O O . VAL A 1 96 ? -21.760 -0.378 10.418 1.00 57.62 96 VAL A O 1
ATOM 772 N N . SER A 1 97 ? -23.151 -1.386 8.962 1.00 60.03 97 SER A N 1
ATOM 773 C CA . SER A 1 97 ? -24.322 -1.429 9.848 1.00 60.03 97 SER A CA 1
ATOM 774 C C . SER A 1 97 ? -24.063 -2.197 11.144 1.00 60.03 97 SER A C 1
ATOM 776 O O . SER A 1 97 ? -24.512 -1.790 12.209 1.00 60.03 97 SER A O 1
ATOM 778 N N . ASP A 1 98 ? -23.309 -3.292 11.079 1.00 69.50 98 ASP A N 1
ATOM 779 C CA . ASP A 1 98 ? -23.127 -4.195 12.215 1.00 69.50 98 ASP A CA 1
ATOM 780 C C . ASP A 1 98 ? -22.124 -3.605 13.221 1.00 69.50 98 ASP A C 1
ATOM 782 O O . ASP A 1 98 ? -22.250 -3.824 14.427 1.00 69.50 98 ASP A O 1
ATOM 786 N N . VAL A 1 99 ? -21.159 -2.811 12.737 1.00 75.38 99 VAL A N 1
ATOM 787 C CA . VAL A 1 99 ? -20.163 -2.119 13.572 1.00 75.38 99 VAL A CA 1
ATOM 788 C C . VAL A 1 99 ? -20.806 -0.972 14.351 1.00 75.38 99 VAL A C 1
ATOM 790 O O . VAL A 1 99 ? -20.616 -0.899 15.563 1.00 75.38 99 VAL A O 1
ATOM 793 N N . GLU A 1 100 ? -21.608 -0.122 13.700 1.00 76.94 100 GLU A N 1
ATOM 794 C CA . GLU A 1 100 ? -22.331 0.971 14.375 1.00 76.94 100 GLU A CA 1
ATOM 795 C C . GLU A 1 100 ? -23.295 0.438 15.438 1.00 76.94 100 GLU A C 1
ATOM 797 O O . GLU A 1 100 ? -23.269 0.901 16.578 1.00 76.94 100 GLU A O 1
ATOM 802 N N . ILE A 1 101 ? -24.087 -0.589 15.105 1.00 82.94 101 ILE A N 1
ATOM 803 C CA . ILE A 1 101 ? -25.011 -1.227 16.055 1.00 82.94 101 ILE A CA 1
ATOM 804 C C . ILE A 1 101 ? -24.241 -1.802 17.251 1.00 82.94 101 ILE A C 1
ATOM 806 O O . ILE A 1 101 ? -24.672 -1.672 18.399 1.00 82.94 101 ILE A O 1
ATOM 810 N N . LYS A 1 102 ? -23.083 -2.429 17.010 1.00 85.81 102 LYS A N 1
ATOM 811 C CA . LYS A 1 102 ? -22.260 -3.000 18.080 1.00 85.81 102 LYS A CA 1
ATOM 812 C C . LYS A 1 102 ? -21.637 -1.922 18.970 1.00 85.81 102 LYS A C 1
ATOM 814 O O . LYS A 1 102 ? -21.625 -2.105 20.186 1.00 85.81 102 LYS A O 1
ATOM 819 N N . ILE A 1 103 ? -21.182 -0.804 18.398 1.00 88.00 103 ILE A N 1
ATOM 820 C CA . ILE A 1 103 ? -20.695 0.358 19.159 1.00 88.00 103 ILE A CA 1
ATOM 821 C C . ILE A 1 103 ? -21.815 0.914 20.042 1.00 88.00 103 ILE A C 1
ATOM 823 O O . ILE A 1 103 ? -21.617 1.028 21.249 1.00 88.00 103 ILE A O 1
ATOM 827 N N . GLN A 1 104 ? -23.003 1.169 19.482 1.00 89.31 104 GLN A N 1
ATOM 828 C CA . GLN A 1 104 ? -24.154 1.676 20.242 1.00 89.31 104 GLN A CA 1
ATOM 829 C C . GLN A 1 104 ? -24.540 0.736 21.389 1.00 89.31 104 GLN A C 1
ATOM 831 O O . GLN A 1 104 ? -24.796 1.179 22.507 1.00 89.31 104 GLN A O 1
ATOM 836 N N . LYS A 1 105 ? -24.530 -0.580 21.144 1.00 92.94 105 LYS A N 1
ATOM 837 C CA . LYS A 1 105 ? -24.815 -1.578 22.180 1.00 92.94 105 LYS A CA 1
ATOM 838 C C . LYS A 1 105 ? -23.779 -1.555 23.308 1.00 92.94 105 LYS A C 1
ATOM 840 O O . LYS A 1 105 ? -24.161 -1.607 24.473 1.00 92.94 105 LYS A O 1
ATOM 845 N N . LEU A 1 106 ? -22.488 -1.480 22.980 1.00 94.31 106 LEU A N 1
ATOM 846 C CA . LEU A 1 106 ? -21.413 -1.412 23.977 1.00 94.31 106 LEU A CA 1
ATOM 847 C C . LEU A 1 106 ? -21.439 -0.096 24.766 1.00 94.31 106 LEU A C 1
ATOM 849 O O . LEU A 1 106 ? -21.140 -0.108 25.958 1.00 94.31 106 LEU A O 1
ATOM 853 N N . GLN A 1 107 ? -21.814 1.015 24.125 1.00 93.56 107 GLN A N 1
ATOM 854 C CA . GLN A 1 107 ? -22.017 2.309 24.784 1.00 93.56 107 GLN A CA 1
ATOM 855 C C . GLN A 1 107 ? -23.168 2.230 25.791 1.00 93.56 107 GLN A C 1
ATOM 857 O O . GLN A 1 107 ? -22.952 2.515 26.963 1.00 93.56 107 GLN A O 1
ATOM 862 N N . ALA A 1 108 ? -24.332 1.712 25.383 1.00 95.50 108 ALA A N 1
ATOM 863 C CA . ALA A 1 108 ? -25.474 1.529 26.281 1.00 95.50 108 ALA A CA 1
ATOM 864 C C . ALA A 1 108 ? -25.147 0.613 27.478 1.00 95.50 108 ALA A C 1
ATOM 866 O O . ALA A 1 108 ? -25.544 0.892 28.607 1.00 95.50 108 ALA A O 1
ATOM 867 N N . GLN A 1 109 ? -24.378 -0.460 27.253 1.00 95.69 109 GLN A N 1
ATOM 868 C CA . GLN A 1 109 ? -23.871 -1.314 28.334 1.00 95.69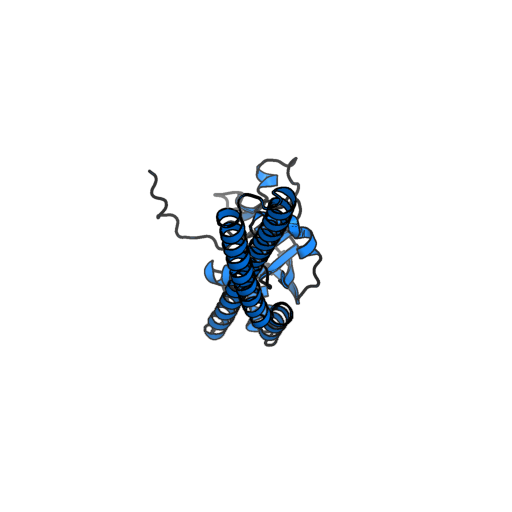 109 GLN A CA 1
ATOM 869 C C . GLN A 1 109 ? -22.887 -0.574 29.251 1.00 95.69 109 GLN A C 1
ATOM 871 O O . GLN A 1 109 ? -22.885 -0.795 30.458 1.00 95.69 109 GLN A O 1
ATOM 876 N N . GLY A 1 110 ? -22.038 0.294 28.694 1.00 95.31 110 GLY A N 1
ATOM 877 C CA . GLY A 1 110 ? -21.146 1.160 29.462 1.00 95.31 110 GLY A CA 1
ATOM 878 C C . GLY A 1 110 ? -21.913 2.109 30.382 1.00 95.31 110 GLY A C 1
ATOM 879 O O . GLY A 1 110 ? -21.595 2.173 31.567 1.00 95.31 110 GLY A O 1
ATOM 880 N N . ASP A 1 111 ? -22.957 2.760 29.868 1.00 95.88 111 ASP A N 1
ATOM 881 C CA . ASP A 1 111 ? -23.817 3.671 30.637 1.00 95.88 111 ASP A CA 1
ATOM 882 C C . ASP A 1 111 ? -24.532 2.942 31.789 1.00 95.88 111 ASP A C 1
ATOM 884 O O . ASP A 1 111 ? -24.656 3.462 32.902 1.00 95.88 111 ASP A O 1
ATOM 888 N N . GLU A 1 112 ? -24.981 1.705 31.550 1.00 96.44 112 GLU A N 1
ATOM 889 C CA . GLU A 1 112 ? -25.571 0.856 32.588 1.00 96.44 112 GLU A CA 1
ATOM 890 C C . GLU A 1 112 ? -24.550 0.505 33.679 1.00 96.44 112 GLU A C 1
ATOM 892 O O . GLU A 1 112 ? -24.847 0.647 34.868 1.00 96.44 112 GLU A O 1
ATOM 897 N N . ILE A 1 113 ? -23.328 0.117 33.299 1.00 95.38 113 ILE A N 1
ATOM 898 C CA . ILE A 1 113 ? -22.247 -0.182 34.247 1.00 95.38 113 ILE A CA 1
ATOM 899 C C . ILE A 1 113 ? -21.870 1.062 35.060 1.00 95.38 113 ILE A C 1
ATOM 901 O O . ILE A 1 113 ? -21.691 0.961 36.273 1.00 95.38 113 ILE A O 1
ATOM 905 N N . GLU A 1 114 ? -21.786 2.238 34.435 1.00 94.44 114 GLU A N 1
ATOM 906 C CA . GLU A 1 114 ? -21.511 3.497 35.137 1.00 94.44 114 GLU A CA 1
ATOM 907 C C . GLU A 1 114 ? -22.609 3.805 36.167 1.00 94.44 114 GLU A C 1
ATOM 909 O O . GLU A 1 114 ? -22.295 4.101 37.323 1.00 94.44 114 GLU A O 1
ATOM 914 N N . ARG A 1 115 ? -23.890 3.596 35.824 1.00 96.38 115 ARG A N 1
ATOM 915 C CA . ARG A 1 115 ? -24.994 3.675 36.800 1.00 96.38 115 ARG A CA 1
ATOM 916 C C . ARG A 1 115 ? -24.864 2.651 37.927 1.00 96.38 115 ARG A C 1
ATOM 918 O O . ARG A 1 115 ? -25.135 2.987 39.080 1.00 96.38 115 ARG A O 1
ATOM 925 N N . MET A 1 116 ? -24.466 1.412 37.632 1.00 94.25 116 MET A N 1
ATOM 926 C CA . MET A 1 116 ? -24.244 0.384 38.658 1.00 94.25 116 MET A CA 1
ATOM 927 C C . MET A 1 116 ? -23.107 0.768 39.611 1.00 94.25 116 MET A C 1
ATOM 929 O O . MET A 1 116 ? -23.239 0.549 40.814 1.00 94.25 116 MET A O 1
ATOM 933 N N . ILE A 1 117 ? -22.027 1.366 39.098 1.00 93.88 117 ILE A N 1
ATOM 934 C CA . ILE A 1 117 ? -20.913 1.879 39.905 1.00 93.88 117 ILE A CA 1
ATOM 935 C C . ILE A 1 117 ? -21.389 3.026 40.805 1.00 93.88 117 ILE A C 1
ATOM 937 O O . ILE A 1 117 ? -21.138 2.980 42.008 1.00 93.88 117 ILE A O 1
ATOM 941 N N . SER A 1 118 ? -22.118 4.012 40.269 1.00 94.06 118 SER A N 1
ATOM 942 C CA . SER A 1 118 ? -22.680 5.109 41.073 1.00 94.06 118 SER A CA 1
ATOM 943 C C . SER A 1 118 ? -23.591 4.591 42.187 1.00 94.06 118 SER A C 1
ATOM 945 O O . SER A 1 118 ? -23.420 4.963 43.345 1.00 94.06 118 SER A O 1
ATOM 947 N N . ASN A 1 119 ? -24.492 3.659 41.868 1.00 94.00 119 ASN A N 1
ATOM 948 C CA . ASN A 1 119 ? -25.366 3.038 42.863 1.00 94.00 119 ASN A CA 1
ATOM 949 C C . ASN A 1 119 ? -24.574 2.270 43.933 1.00 94.00 119 ASN A C 1
ATOM 951 O O . ASN A 1 119 ? -24.929 2.311 45.108 1.00 94.00 119 ASN A O 1
ATOM 955 N N . LEU A 1 120 ? -23.508 1.562 43.544 1.00 92.00 120 LEU A N 1
ATOM 956 C CA . LEU A 1 120 ? -22.652 0.828 44.476 1.00 92.00 120 LEU A CA 1
ATOM 957 C C . LEU A 1 120 ? -21.952 1.783 45.459 1.00 92.00 120 LEU A C 1
ATOM 959 O O . LEU A 1 120 ? -21.906 1.497 46.655 1.00 92.00 120 LEU A O 1
ATOM 963 N N . ILE A 1 121 ? -21.466 2.930 44.973 1.00 91.31 121 ILE A N 1
ATOM 964 C CA . ILE A 1 121 ? -20.872 3.989 45.803 1.00 91.31 121 ILE A CA 1
ATOM 965 C C . ILE A 1 121 ? -21.916 4.565 46.768 1.00 91.31 121 ILE A C 1
ATOM 967 O O . ILE A 1 121 ? -21.653 4.657 47.966 1.00 91.31 121 ILE A O 1
ATOM 971 N N . ASP A 1 122 ? -23.117 4.885 46.285 1.00 91.88 122 ASP A N 1
ATOM 972 C CA . ASP A 1 122 ? -24.199 5.412 47.125 1.00 91.88 122 ASP A CA 1
ATOM 973 C C . ASP A 1 122 ? -24.595 4.439 48.243 1.00 91.88 122 ASP A C 1
ATOM 975 O O . ASP A 1 122 ? -24.859 4.853 49.376 1.00 91.88 122 ASP A O 1
ATOM 979 N N . VAL A 1 123 ? -24.633 3.137 47.943 1.00 89.25 123 VAL A N 1
ATOM 980 C CA . VAL A 1 123 ? -24.917 2.087 48.931 1.00 89.25 123 VAL A CA 1
ATOM 981 C C . VAL A 1 123 ? -23.830 2.031 50.003 1.00 89.25 123 VAL A C 1
ATOM 983 O O . VAL A 1 123 ? -24.174 1.928 51.181 1.00 89.25 123 VAL A O 1
ATOM 986 N N . GLN A 1 124 ? -22.554 2.145 49.621 1.00 88.00 124 GLN A N 1
ATOM 987 C CA . GLN A 1 124 ? -21.426 2.170 50.556 1.00 88.00 124 GLN A CA 1
ATOM 988 C C . GLN A 1 124 ? -21.474 3.397 51.477 1.00 88.00 124 GLN A C 1
ATOM 990 O O . GLN A 1 124 ? -21.263 3.273 52.680 1.00 88.00 124 GLN A O 1
ATOM 995 N N . VAL A 1 125 ? -21.797 4.576 50.935 1.00 88.06 125 VAL A N 1
ATOM 996 C CA . VAL A 1 125 ? -21.925 5.817 51.720 1.00 88.06 125 VAL A CA 1
ATOM 997 C C . VAL A 1 125 ? -23.073 5.720 52.728 1.00 88.06 125 VAL A C 1
ATOM 999 O O . VAL A 1 125 ? -22.937 6.159 53.869 1.00 88.06 125 VAL A O 1
ATOM 1002 N N . LYS A 1 126 ? -24.204 5.126 52.328 1.00 89.50 126 LYS A N 1
ATOM 1003 C CA . LYS A 1 126 ? -25.390 4.972 53.187 1.00 89.50 126 LYS A CA 1
ATOM 1004 C C . LYS A 1 126 ? -25.258 3.852 54.223 1.00 89.50 126 LYS A C 1
ATOM 1006 O O . LYS A 1 126 ? -26.000 3.866 55.200 1.00 89.50 126 LYS A O 1
ATOM 1011 N N . ASN A 1 127 ? -24.339 2.902 54.032 1.00 85.50 127 ASN A N 1
ATOM 1012 C CA . ASN A 1 127 ? -24.163 1.743 54.909 1.00 85.50 127 ASN A CA 1
ATOM 1013 C C . ASN A 1 127 ? -22.687 1.578 55.320 1.00 85.50 127 ASN A C 1
ATOM 1015 O O . ASN A 1 127 ? -21.974 0.761 54.742 1.00 85.50 127 ASN A O 1
ATOM 1019 N N . PRO A 1 128 ? -22.218 2.288 56.362 1.00 75.88 128 PRO A N 1
ATOM 1020 C CA . PRO A 1 128 ? -20.812 2.262 56.780 1.00 75.88 128 PRO A CA 1
ATOM 1021 C C . PRO A 1 128 ? -20.301 0.884 57.234 1.00 75.88 128 PRO A C 1
ATOM 1023 O O . PRO A 1 128 ? -19.100 0.637 57.210 1.00 75.88 128 PRO A O 1
ATOM 1026 N N . ASN A 1 129 ? -21.211 -0.013 57.633 1.00 80.56 129 ASN A N 1
ATOM 1027 C CA . ASN A 1 129 ? -20.900 -1.365 58.110 1.00 80.56 129 ASN A CA 1
ATOM 1028 C C . ASN A 1 129 ? -20.892 -2.421 56.988 1.00 80.56 129 ASN A C 1
ATOM 1030 O O . ASN A 1 129 ? -20.817 -3.615 57.278 1.00 80.56 129 ASN A O 1
ATOM 1034 N N . LEU A 1 130 ? -21.039 -2.016 55.721 1.00 77.44 130 LEU A N 1
ATOM 1035 C CA . LEU A 1 130 ? -21.021 -2.943 54.592 1.00 77.44 130 LEU A CA 1
ATOM 1036 C C . LEU A 1 130 ? -19.637 -3.601 54.457 1.00 77.44 130 LEU A C 1
ATOM 1038 O O . LEU A 1 130 ? -18.607 -2.964 54.689 1.00 77.44 130 LEU A O 1
ATOM 1042 N N . SER A 1 131 ? -19.621 -4.871 54.050 1.00 85.38 131 SER A N 1
ATOM 1043 C CA . SER A 1 131 ? -18.390 -5.615 53.771 1.00 85.38 131 SER A CA 1
ATOM 1044 C C . SER A 1 131 ? -17.553 -4.888 52.716 1.00 85.38 131 SER A C 1
ATOM 1046 O O . SER A 1 131 ? -17.959 -4.758 51.558 1.00 85.38 131 SER A O 1
ATOM 1048 N N . GLN A 1 132 ? -16.366 -4.419 53.115 1.00 84.56 132 GLN A N 1
ATOM 1049 C CA . GLN A 1 132 ? -15.437 -3.785 52.179 1.00 84.56 132 GLN A CA 1
ATOM 1050 C C . GLN A 1 132 ? -14.950 -4.759 51.108 1.00 84.56 132 GLN A C 1
ATOM 1052 O O . GLN A 1 132 ? -14.666 -4.343 49.989 1.00 84.56 132 GLN A O 1
ATOM 1057 N N . GLU A 1 133 ? -14.859 -6.045 51.431 1.00 87.81 133 GLU A N 1
ATOM 1058 C CA . GLU A 1 133 ? -14.412 -7.070 50.493 1.00 87.81 133 GLU A CA 1
ATOM 1059 C C . GLU A 1 133 ? -15.425 -7.253 49.354 1.00 87.81 133 GLU A C 1
ATOM 1061 O O . GLU A 1 133 ? -15.049 -7.212 48.180 1.00 87.81 133 GLU A O 1
ATOM 1066 N N . ASP A 1 134 ? -16.719 -7.318 49.684 1.00 85.75 134 ASP A N 1
ATOM 1067 C CA . ASP A 1 134 ? -17.796 -7.434 48.694 1.00 85.75 134 ASP A CA 1
ATOM 1068 C C . ASP A 1 134 ? -17.922 -6.174 47.830 1.00 85.75 134 ASP A C 1
ATOM 1070 O O . ASP A 1 134 ? -18.078 -6.264 46.607 1.00 85.75 134 ASP A O 1
ATOM 1074 N N . PHE A 1 135 ? -17.810 -4.991 48.448 1.00 89.50 135 PHE A N 1
ATOM 1075 C CA . PHE A 1 135 ? -17.782 -3.719 47.725 1.00 89.50 135 PHE A CA 1
ATOM 1076 C C . PHE A 1 135 ? -16.608 -3.671 46.742 1.00 89.50 135 PHE A C 1
ATOM 1078 O O . PHE A 1 135 ? -16.814 -3.434 45.550 1.00 89.50 135 PHE A O 1
ATOM 1085 N N . ASN A 1 136 ? -15.388 -3.933 47.221 1.00 90.31 136 ASN A N 1
ATOM 1086 C CA . ASN A 1 136 ? -14.172 -3.851 46.415 1.00 90.31 136 ASN A CA 1
ATOM 1087 C C . ASN A 1 136 ? -14.204 -4.849 45.256 1.00 90.31 136 ASN A C 1
ATOM 1089 O O . ASN A 1 136 ? -13.904 -4.474 44.123 1.00 90.31 136 ASN A O 1
ATOM 1093 N N . SER A 1 137 ? -14.626 -6.090 45.513 1.00 92.56 137 SER A N 1
ATOM 1094 C CA . SER A 1 137 ? -14.775 -7.126 44.487 1.00 92.56 137 SER A CA 1
ATOM 1095 C C . SER A 1 137 ? -15.753 -6.696 43.388 1.00 92.56 137 SER A C 1
ATOM 1097 O O . SER A 1 137 ? -15.436 -6.739 42.192 1.00 92.56 137 SER A O 1
ATOM 1099 N N . LYS A 1 138 ? -16.930 -6.185 43.772 1.00 92.00 138 LYS A N 1
ATOM 1100 C CA . LYS A 1 138 ? -17.951 -5.757 42.808 1.00 92.00 138 LYS A CA 1
ATOM 1101 C C . LYS A 1 138 ? -17.544 -4.498 42.044 1.00 92.00 138 LYS A C 1
ATOM 1103 O O . LYS A 1 138 ? -17.754 -4.432 40.833 1.00 92.00 138 LYS A O 1
ATOM 1108 N N . TYR A 1 139 ? -16.911 -3.541 42.717 1.00 93.31 139 TYR A N 1
ATOM 1109 C CA . TYR A 1 139 ? -16.377 -2.324 42.107 1.00 93.31 139 TYR A CA 1
ATOM 1110 C C . TYR A 1 139 ? -15.284 -2.641 41.078 1.00 93.31 139 TYR A C 1
ATOM 1112 O O . TYR A 1 139 ? -15.322 -2.127 39.958 1.00 93.31 139 TYR A O 1
ATOM 1120 N N . GLN A 1 140 ? -14.343 -3.528 41.418 1.00 94.94 140 GLN A N 1
ATOM 1121 C CA . GLN A 1 140 ? -13.290 -3.974 40.502 1.00 94.94 140 GLN A CA 1
ATOM 1122 C C . GLN A 1 140 ? -13.869 -4.684 39.278 1.00 94.94 140 GLN A C 1
ATOM 1124 O O . GLN A 1 140 ? -13.478 -4.372 38.154 1.00 94.94 140 GLN A O 1
ATOM 1129 N N . SER A 1 141 ? -14.834 -5.586 39.478 1.00 95.94 141 SER A N 1
ATOM 1130 C CA . SER A 1 141 ? -15.504 -6.297 38.384 1.00 95.94 141 SER A CA 1
ATOM 1131 C C . SER A 1 141 ? -16.198 -5.336 37.410 1.00 95.94 141 SER A C 1
ATOM 1133 O O . SER A 1 141 ? -15.956 -5.397 36.202 1.00 95.94 141 SER A O 1
ATOM 1135 N N . LEU A 1 142 ? -16.991 -4.388 37.922 1.00 95.12 142 LEU A N 1
ATOM 1136 C CA . LEU A 1 142 ? -17.673 -3.383 37.099 1.00 95.12 142 LEU A CA 1
ATOM 1137 C C . LEU A 1 142 ? -16.678 -2.467 36.373 1.00 95.12 142 LEU A C 1
ATOM 1139 O O . LEU A 1 142 ? -16.826 -2.210 35.179 1.00 95.12 142 LEU A O 1
ATOM 1143 N N . THR A 1 143 ? -15.623 -2.024 37.060 1.00 94.44 143 THR A N 1
ATOM 1144 C CA . THR A 1 143 ? -14.582 -1.174 36.459 1.00 94.44 143 THR A CA 1
ATOM 1145 C C . THR A 1 143 ? -13.839 -1.904 35.338 1.00 94.44 143 THR A C 1
ATOM 1147 O O . THR A 1 143 ? -13.558 -1.313 34.294 1.00 94.44 143 THR A O 1
ATOM 1150 N N . LEU A 1 144 ? -13.560 -3.201 35.510 1.00 96.25 144 LEU A N 1
ATOM 1151 C CA . LEU A 1 144 ? -12.934 -4.032 34.484 1.00 96.25 144 LEU A CA 1
ATOM 1152 C C . LEU A 1 144 ? -13.847 -4.208 33.263 1.00 96.25 144 LEU A C 1
ATOM 1154 O O . LEU A 1 144 ? -13.388 -4.063 32.132 1.00 96.25 144 LEU A O 1
ATOM 1158 N N . GLN A 1 145 ? -15.140 -4.471 33.471 1.00 95.31 145 GLN A N 1
ATOM 1159 C CA . GLN A 1 145 ? -16.112 -4.560 32.376 1.00 95.31 145 GLN A CA 1
ATOM 1160 C C . GLN A 1 145 ? -16.217 -3.238 31.606 1.00 95.31 145 GLN A C 1
ATOM 1162 O O . GLN A 1 145 ? -16.170 -3.240 30.376 1.00 95.31 145 GLN A O 1
ATOM 1167 N N . LEU A 1 146 ? -16.267 -2.105 32.313 1.00 94.88 146 LEU A N 1
ATOM 1168 C CA . LEU A 1 146 ? -16.286 -0.780 31.695 1.00 94.88 146 LEU A CA 1
ATOM 1169 C C . LEU A 1 146 ? -15.016 -0.515 30.876 1.00 94.88 146 LEU A C 1
ATOM 1171 O O . LEU A 1 146 ? -15.090 -0.003 29.758 1.00 94.88 146 LEU A O 1
ATOM 1175 N N . HIS A 1 147 ? -13.849 -0.885 31.409 1.00 95.62 147 HIS A N 1
ATOM 1176 C CA . HIS A 1 147 ? -12.576 -0.772 30.701 1.00 95.62 147 HIS A CA 1
ATOM 1177 C C . HIS A 1 147 ? -12.551 -1.623 29.424 1.00 95.62 147 HIS A C 1
ATOM 1179 O O . HIS A 1 147 ? -12.138 -1.141 28.364 1.00 95.62 147 HIS A O 1
ATOM 1185 N N . ASN A 1 148 ? -13.036 -2.863 29.500 1.00 95.88 148 ASN A N 1
ATOM 1186 C CA . ASN A 1 148 ? -13.121 -3.764 28.354 1.00 95.88 148 ASN A CA 1
ATOM 1187 C C . ASN A 1 148 ? -14.071 -3.217 27.279 1.00 95.88 148 ASN A C 1
ATOM 1189 O O . ASN A 1 148 ? -13.692 -3.170 26.108 1.00 95.88 148 ASN A O 1
ATOM 1193 N N . ASN A 1 149 ? -15.250 -2.715 27.667 1.00 94.12 149 ASN A N 1
ATOM 1194 C CA . ASN A 1 149 ? -16.196 -2.089 26.739 1.00 94.12 149 ASN A CA 1
ATOM 1195 C C . ASN A 1 149 ? -15.576 -0.871 26.047 1.00 94.12 149 ASN A C 1
ATOM 1197 O O . ASN A 1 149 ? -15.615 -0.777 24.822 1.00 94.12 149 ASN A O 1
ATOM 1201 N N . LYS A 1 150 ? -14.933 0.031 26.803 1.00 92.75 150 LYS A N 1
ATOM 1202 C CA . LYS A 1 150 ? -14.246 1.210 26.243 1.00 92.75 150 LYS A CA 1
ATOM 1203 C C . LYS A 1 150 ? -13.115 0.818 25.286 1.00 92.75 150 LYS A C 1
ATOM 1205 O O . LYS A 1 150 ? -12.897 1.496 24.283 1.00 92.75 150 LYS A O 1
ATOM 1210 N N . THR A 1 151 ? -12.409 -0.275 25.565 1.00 94.56 151 THR A N 1
ATOM 1211 C CA . THR A 1 151 ? -11.333 -0.785 24.702 1.00 94.56 151 THR A CA 1
ATOM 1212 C C . THR A 1 151 ? -11.876 -1.362 23.394 1.00 94.56 151 THR A C 1
ATOM 1214 O O . THR A 1 151 ? -11.364 -1.031 22.325 1.00 94.56 151 THR A O 1
ATOM 1217 N N . GLU A 1 152 ? -12.940 -2.166 23.453 1.00 92.38 152 GLU A N 1
ATOM 1218 C CA . GLU A 1 152 ? -13.584 -2.723 22.256 1.00 92.38 152 GLU A CA 1
ATOM 1219 C C . GLU A 1 152 ? -14.258 -1.627 21.415 1.00 92.38 152 GLU A C 1
ATOM 1221 O O . GLU A 1 152 ? -14.131 -1.647 20.194 1.00 92.38 152 GLU A O 1
ATOM 1226 N N . ILE A 1 153 ? -14.891 -0.621 22.038 1.00 90.50 153 ILE A N 1
ATOM 1227 C CA . ILE A 1 153 ? -15.443 0.547 21.328 1.00 90.50 153 ILE A CA 1
ATOM 1228 C C . ILE A 1 153 ? -14.345 1.253 20.529 1.00 90.50 153 ILE A C 1
ATOM 1230 O O . ILE A 1 153 ? -14.488 1.410 19.321 1.00 90.50 153 ILE A O 1
ATOM 1234 N N . ARG A 1 154 ? -13.213 1.598 21.159 1.00 88.88 154 ARG A N 1
ATOM 1235 C CA . ARG A 1 154 ? -12.088 2.261 20.468 1.00 88.88 154 ARG A CA 1
ATOM 1236 C C . ARG A 1 154 ? -11.564 1.445 19.289 1.00 88.88 154 ARG A C 1
ATOM 1238 O O . ARG A 1 154 ? -11.191 2.002 18.257 1.00 88.88 154 ARG A O 1
ATOM 1245 N N . LYS A 1 155 ? -11.518 0.119 19.435 1.00 86.50 155 LYS A N 1
ATOM 1246 C CA . LYS A 1 155 ? -11.119 -0.788 18.357 1.00 86.50 155 LYS A CA 1
ATOM 1247 C C . LYS A 1 155 ? -12.118 -0.739 17.196 1.00 86.50 155 LYS A C 1
ATOM 1249 O O . LYS A 1 155 ? -11.697 -0.557 16.055 1.00 86.50 155 LYS A O 1
ATOM 1254 N N . LEU A 1 156 ? -13.416 -0.851 17.483 1.00 84.44 156 LEU A N 1
ATOM 1255 C CA . LEU A 1 156 ? -14.486 -0.809 16.481 1.00 84.44 156 LEU A CA 1
ATOM 1256 C C . LEU A 1 156 ? -14.575 0.555 15.778 1.00 84.44 156 LEU A C 1
ATOM 1258 O O . LEU A 1 156 ? -14.746 0.605 14.564 1.00 84.44 156 LEU A O 1
ATOM 1262 N N . GLU A 1 157 ? -14.392 1.661 16.501 1.00 82.50 157 GLU A N 1
ATOM 1263 C CA . GLU A 1 157 ? -14.306 3.013 15.928 1.00 82.50 157 GLU A CA 1
ATOM 1264 C C . GLU A 1 157 ? -13.105 3.144 14.978 1.00 82.50 157 GLU A C 1
ATOM 1266 O O . GLU A 1 157 ? -13.219 3.694 13.880 1.00 82.50 157 GLU A O 1
ATOM 1271 N N . GLY A 1 158 ? -11.956 2.577 15.359 1.00 77.19 158 GLY A N 1
ATOM 1272 C CA . GLY A 1 158 ? -10.781 2.500 14.495 1.00 77.19 158 GLY A CA 1
ATOM 1273 C C . GLY A 1 158 ? -11.028 1.692 13.217 1.00 77.19 158 GLY A C 1
ATOM 1274 O O . GLY A 1 158 ? -10.559 2.076 12.147 1.00 77.19 158 GLY A O 1
ATOM 1275 N N . GLU A 1 159 ? -11.774 0.589 13.299 1.00 73.62 159 GLU A N 1
ATOM 1276 C CA . GLU A 1 159 ? -12.199 -0.193 12.130 1.00 73.62 159 GLU A CA 1
ATOM 1277 C C . GLU A 1 159 ? -13.183 0.597 11.251 1.00 73.62 159 GLU A C 1
ATOM 1279 O O . GLU A 1 159 ? -13.027 0.635 10.029 1.00 73.62 159 GLU A O 1
ATOM 1284 N N . TYR A 1 160 ? -14.144 1.299 11.856 1.00 70.75 160 TYR A N 1
ATOM 1285 C CA . TYR A 1 160 ? -15.118 2.137 11.156 1.00 70.75 160 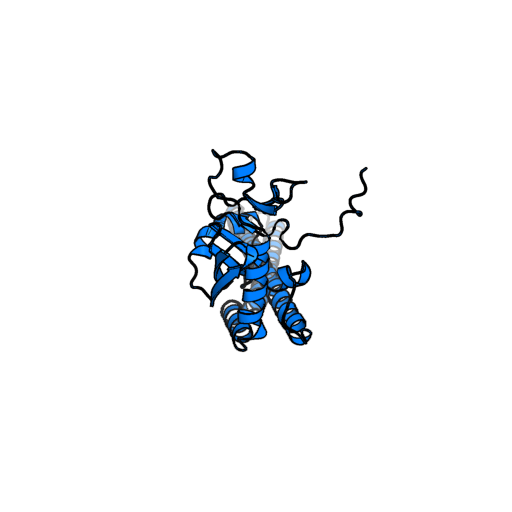TYR A CA 1
ATOM 1286 C C . TYR A 1 160 ? -14.455 3.249 10.328 1.00 70.75 160 TYR A C 1
ATOM 1288 O O . TYR A 1 160 ? -14.759 3.408 9.144 1.00 70.75 160 TYR A O 1
ATOM 1296 N N . LEU A 1 161 ? -13.492 3.975 10.905 1.00 70.00 161 LEU A N 1
ATOM 1297 C CA . LEU A 1 161 ? -12.758 5.034 10.201 1.00 70.00 161 LEU A CA 1
ATOM 1298 C C . LEU A 1 161 ? -11.978 4.505 8.985 1.00 70.00 161 LEU A C 1
ATOM 1300 O O . LEU A 1 161 ? -11.968 5.142 7.931 1.00 70.00 161 LEU A O 1
ATOM 1304 N N . LYS A 1 162 ? -11.362 3.319 9.095 1.00 67.94 162 LYS A N 1
ATOM 1305 C CA . LYS A 1 162 ? -10.654 2.668 7.972 1.00 67.94 162 LYS A CA 1
ATOM 1306 C C . LYS A 1 162 ? -11.607 2.319 6.827 1.00 67.94 162 LYS A C 1
ATOM 1308 O O . LYS A 1 162 ? -11.293 2.527 5.653 1.00 67.94 162 LYS A O 1
ATOM 1313 N N . ASN A 1 163 ? -12.801 1.854 7.177 1.00 67.56 163 ASN A N 1
ATOM 1314 C CA . ASN A 1 163 ? -13.846 1.508 6.222 1.00 67.56 163 ASN A CA 1
ATOM 1315 C C . ASN A 1 163 ? -14.413 2.742 5.502 1.00 67.56 163 ASN A C 1
ATOM 1317 O O . ASN A 1 163 ? -14.695 2.684 4.303 1.00 67.56 163 ASN A O 1
ATOM 1321 N N . TYR A 1 164 ? -14.558 3.865 6.211 1.00 68.56 164 TYR A N 1
ATOM 1322 C CA . TYR A 1 164 ? -14.982 5.133 5.617 1.00 68.56 164 TYR A CA 1
ATOM 1323 C C . TYR A 1 164 ? -13.975 5.647 4.579 1.00 68.56 164 TYR A C 1
ATOM 1325 O O . TYR A 1 164 ? -14.365 5.986 3.461 1.00 68.56 164 TYR A O 1
ATOM 1333 N N . ASP A 1 165 ? -12.679 5.645 4.905 1.00 68.12 165 ASP A N 1
ATOM 1334 C CA . ASP A 1 165 ? -11.631 6.072 3.968 1.00 68.12 165 ASP A CA 1
ATOM 1335 C C . ASP A 1 165 ? -11.586 5.181 2.717 1.00 68.12 165 ASP A C 1
ATOM 1337 O O . ASP A 1 165 ? -11.550 5.685 1.596 1.00 68.12 165 ASP A O 1
ATOM 1341 N N . THR A 1 166 ? -11.723 3.864 2.891 1.00 68.62 166 THR A N 1
ATOM 1342 C CA . THR A 1 166 ? -11.838 2.913 1.775 1.00 68.62 166 THR A CA 1
ATOM 1343 C C . THR A 1 166 ? -12.989 3.280 0.832 1.00 68.62 166 THR A C 1
ATOM 1345 O O . THR A 1 166 ? -12.810 3.357 -0.384 1.00 68.62 166 THR A O 1
ATOM 1348 N N . ARG A 1 167 ? -14.183 3.546 1.380 1.00 70.69 167 ARG A N 1
ATOM 1349 C CA . ARG A 1 167 ? -15.355 3.952 0.585 1.00 70.69 167 ARG A CA 1
ATOM 1350 C C . ARG A 1 167 ? -15.125 5.281 -0.131 1.00 70.69 167 ARG A C 1
ATOM 1352 O O . ARG A 1 167 ? -15.478 5.401 -1.300 1.00 70.69 167 ARG A O 1
ATOM 1359 N N . SER A 1 168 ? -14.506 6.247 0.545 1.00 73.06 168 SER A N 1
ATOM 1360 C CA . SER A 1 168 ? -14.139 7.539 -0.043 1.00 73.06 168 SER A CA 1
ATOM 1361 C C . SER A 1 168 ? -13.177 7.371 -1.224 1.00 73.06 168 SER A C 1
ATOM 1363 O O . SER A 1 168 ? -13.362 7.992 -2.269 1.00 73.06 168 SER A O 1
ATOM 1365 N N . ARG A 1 169 ? -12.190 6.472 -1.114 1.00 72.25 169 ARG A N 1
ATOM 1366 C CA . ARG A 1 169 ? -11.261 6.155 -2.211 1.00 72.25 169 ARG A CA 1
ATOM 1367 C C . ARG A 1 169 ? -11.961 5.499 -3.395 1.00 72.25 169 ARG A C 1
ATOM 1369 O O . ARG A 1 169 ? -11.696 5.900 -4.521 1.00 72.25 169 ARG A O 1
ATOM 1376 N N . LEU A 1 170 ? -12.886 4.566 -3.164 1.00 75.12 170 LEU A N 1
ATOM 1377 C CA . LEU A 1 170 ? -13.687 3.990 -4.251 1.00 75.12 170 LEU A CA 1
ATOM 1378 C C . LEU A 1 170 ? -14.536 5.042 -4.961 1.00 75.12 170 LEU A C 1
ATOM 1380 O O . LEU A 1 170 ? -14.542 5.079 -6.185 1.00 75.12 170 LEU A O 1
ATOM 1384 N N . ALA A 1 171 ? -15.203 5.920 -4.211 1.00 75.44 171 ALA A N 1
ATOM 1385 C CA . ALA A 1 171 ? -15.991 7.000 -4.797 1.00 75.44 171 ALA A CA 1
ATOM 1386 C C . ALA A 1 171 ? -15.115 7.955 -5.626 1.00 75.44 171 ALA A C 1
ATOM 1388 O O . ALA A 1 171 ? -15.523 8.407 -6.697 1.00 75.44 171 ALA A O 1
ATOM 1389 N N . LYS A 1 172 ? -13.884 8.233 -5.170 1.00 76.56 172 LYS A N 1
ATOM 1390 C CA . LYS A 1 172 ? -12.893 8.977 -5.960 1.00 76.56 172 LYS A CA 1
ATOM 1391 C C . LYS A 1 172 ? -12.507 8.233 -7.232 1.00 76.56 172 LYS A C 1
ATOM 1393 O O . LYS A 1 172 ? -12.513 8.855 -8.281 1.00 76.56 172 LYS A O 1
ATOM 1398 N N . ILE A 1 173 ? -12.224 6.930 -7.159 1.00 76.38 173 ILE A N 1
ATOM 1399 C CA . ILE A 1 173 ? -11.929 6.105 -8.340 1.00 76.38 173 ILE A CA 1
ATOM 1400 C C . ILE A 1 173 ? -13.079 6.181 -9.350 1.00 76.38 173 ILE A C 1
ATOM 1402 O O . ILE A 1 173 ? -12.834 6.481 -10.511 1.00 76.38 173 ILE A O 1
ATOM 1406 N N . GLU A 1 174 ? -14.325 5.977 -8.916 1.00 76.75 174 GLU A N 1
ATOM 1407 C CA . GLU A 1 174 ? -15.504 6.075 -9.788 1.00 76.75 174 GLU A CA 1
ATOM 1408 C C . GLU A 1 174 ? -15.637 7.462 -10.416 1.00 76.75 174 GLU A C 1
ATOM 1410 O O . GLU A 1 174 ? -15.874 7.581 -11.614 1.00 76.75 174 GLU A O 1
ATOM 1415 N N . THR A 1 175 ? -15.444 8.517 -9.624 1.00 78.88 175 THR A N 1
ATOM 1416 C CA . THR A 1 175 ? -15.504 9.900 -10.111 1.00 78.88 175 THR A CA 1
ATOM 1417 C C . THR A 1 175 ? -14.414 10.160 -11.150 1.00 78.88 175 THR A C 1
ATOM 1419 O O . THR A 1 175 ? -14.697 10.721 -12.204 1.00 78.88 175 THR A O 1
ATOM 1422 N N . THR A 1 176 ? -13.180 9.725 -10.888 1.00 75.12 176 THR A N 1
ATOM 1423 C CA . THR A 1 176 ? -12.062 9.865 -11.825 1.00 75.12 176 THR A CA 1
ATOM 1424 C C . THR A 1 176 ? -12.328 9.089 -13.110 1.00 75.12 176 THR A C 1
ATOM 1426 O O . THR A 1 176 ? -12.162 9.648 -14.185 1.00 75.12 176 THR A O 1
ATOM 1429 N N . LEU A 1 177 ? -12.805 7.845 -13.021 1.00 75.81 177 LEU A N 1
ATOM 1430 C CA . LEU A 1 177 ? -13.144 7.032 -14.192 1.00 75.81 177 LEU A CA 1
ATOM 1431 C C . LEU A 1 177 ? -14.279 7.643 -15.020 1.00 75.81 177 LEU A C 1
ATOM 1433 O O . LEU A 1 177 ? -14.173 7.687 -16.238 1.00 75.81 177 LEU A O 1
ATOM 1437 N N . ASN A 1 178 ? -15.323 8.169 -14.379 1.00 75.81 178 ASN A N 1
ATOM 1438 C CA . ASN A 1 178 ? -16.433 8.824 -15.077 1.00 75.81 178 ASN A CA 1
ATOM 1439 C C . ASN A 1 178 ? -16.017 10.132 -15.769 1.00 75.81 178 ASN A C 1
ATOM 1441 O O . ASN A 1 178 ? -16.633 10.523 -16.758 1.00 75.81 178 ASN A O 1
ATOM 1445 N N . ASN A 1 179 ? -14.987 10.809 -15.255 1.00 75.38 179 ASN A N 1
ATOM 1446 C CA . ASN A 1 179 ? -14.460 12.046 -15.831 1.00 75.38 179 ASN A CA 1
ATOM 1447 C C . ASN A 1 179 ? -13.372 11.806 -16.891 1.00 75.38 179 ASN A C 1
ATOM 1449 O O . ASN A 1 179 ? -13.001 12.741 -17.603 1.00 75.38 179 ASN A O 1
ATOM 1453 N N . LEU A 1 180 ? -12.844 10.584 -17.001 1.00 73.25 180 LEU A N 1
ATOM 1454 C CA . LEU A 1 180 ? -11.866 10.222 -18.022 1.00 73.25 180 LEU A CA 1
ATOM 1455 C C . LEU A 1 180 ? -12.581 9.994 -19.358 1.00 73.25 180 LEU A C 1
ATOM 1457 O O . LEU A 1 180 ? -13.206 8.964 -19.589 1.00 73.25 180 LEU A O 1
ATOM 1461 N N . LEU A 1 181 ? -12.472 10.982 -20.248 1.00 65.88 181 LEU A N 1
ATOM 1462 C CA . LEU A 1 181 ? -12.962 10.897 -21.628 1.00 65.88 181 LEU A CA 1
ATOM 1463 C C . LEU A 1 181 ? -11.961 10.201 -22.563 1.00 65.88 181 LEU A C 1
ATOM 1465 O O . LEU A 1 181 ? -12.345 9.698 -23.616 1.00 65.88 181 LEU A O 1
ATOM 1469 N N . GLU A 1 182 ? -10.688 10.162 -22.169 1.00 77.50 182 GLU A N 1
ATOM 1470 C CA . GLU A 1 182 ? -9.587 9.594 -22.942 1.00 77.50 182 GLU A CA 1
ATOM 1471 C C . GLU A 1 182 ? -8.722 8.664 -22.076 1.00 77.50 182 GLU A C 1
ATOM 1473 O O . GLU A 1 182 ? -8.702 8.805 -20.847 1.00 77.50 182 GLU A O 1
ATOM 1478 N N . PRO A 1 183 ? -7.992 7.715 -22.696 1.00 82.88 183 PRO A N 1
ATOM 1479 C CA . PRO A 1 183 ? -7.019 6.891 -21.992 1.00 82.88 183 PRO A CA 1
ATOM 1480 C C . PRO A 1 183 ? -5.977 7.736 -21.258 1.00 82.88 183 PRO A C 1
ATOM 1482 O O . PRO A 1 183 ? -5.501 8.754 -21.763 1.00 82.88 183 PRO A O 1
ATOM 1485 N N . ILE A 1 184 ? -5.566 7.267 -20.083 1.00 84.81 184 ILE A N 1
ATOM 1486 C CA . ILE A 1 184 ? -4.515 7.908 -19.293 1.00 84.81 184 ILE A CA 1
ATOM 1487 C C . ILE A 1 184 ? -3.211 7.823 -20.090 1.00 84.81 184 ILE A C 1
ATOM 1489 O O . ILE A 1 184 ? -2.788 6.726 -20.451 1.00 84.81 184 ILE A O 1
ATOM 1493 N N . GLN A 1 185 ? -2.573 8.963 -20.356 1.00 85.31 185 GLN A N 1
ATOM 1494 C CA . GLN A 1 185 ? -1.274 9.018 -21.043 1.00 85.31 185 GLN A CA 1
ATOM 1495 C C . GLN A 1 185 ? -0.111 9.206 -20.068 1.00 85.31 185 GLN A C 1
ATOM 1497 O O . GLN A 1 185 ? 0.954 8.620 -20.244 1.00 85.31 185 GLN A O 1
ATOM 1502 N N . GLU A 1 186 ? -0.335 9.975 -19.004 1.00 83.88 186 GLU A N 1
ATOM 1503 C CA . GLU A 1 186 ? 0.647 10.244 -17.962 1.00 83.88 186 GLU A CA 1
ATOM 1504 C C . GLU A 1 186 ? 0.028 10.040 -16.582 1.00 83.88 186 GLU A C 1
ATOM 1506 O O . GLU A 1 186 ? -1.170 10.227 -16.376 1.00 83.88 186 GLU A O 1
ATOM 1511 N N . VAL A 1 187 ? 0.859 9.644 -15.622 1.00 83.25 187 VAL A N 1
ATOM 1512 C CA . VAL A 1 187 ? 0.432 9.435 -14.239 1.00 83.25 187 VAL A CA 1
ATOM 1513 C C . VAL A 1 187 ? 0.826 10.652 -13.427 1.00 83.25 187 VAL A C 1
ATOM 1515 O O . VAL A 1 187 ? 2.003 10.842 -13.132 1.00 83.25 187 VAL A O 1
ATOM 1518 N N . ASP A 1 188 ? -0.154 11.446 -13.016 1.00 85.62 188 ASP A N 1
ATOM 1519 C CA . ASP A 1 188 ? 0.042 12.474 -12.001 1.00 85.62 188 ASP A CA 1
ATOM 1520 C C . ASP A 1 188 ? -0.099 11.903 -10.571 1.00 85.62 188 ASP A C 1
ATOM 1522 O O . ASP A 1 188 ? -0.418 10.729 -10.344 1.00 85.62 188 ASP A O 1
ATOM 1526 N N . SER A 1 189 ? 0.185 12.744 -9.572 1.00 85.12 189 SER A N 1
ATOM 1527 C CA . SER A 1 189 ? 0.143 12.355 -8.160 1.00 85.12 189 SER A CA 1
ATOM 1528 C C . SER A 1 189 ? -1.251 11.967 -7.656 1.00 85.12 189 SER A C 1
ATOM 1530 O O . SER A 1 189 ? -1.340 11.072 -6.806 1.00 85.12 189 SER A O 1
ATOM 1532 N N . ASP A 1 190 ? -2.295 12.638 -8.129 1.00 81.81 190 ASP A N 1
ATOM 1533 C CA . ASP A 1 190 ? -3.671 12.482 -7.661 1.00 81.81 190 ASP A CA 1
ATOM 1534 C C . ASP A 1 190 ? -4.312 11.251 -8.295 1.00 81.81 190 ASP A C 1
ATOM 1536 O O . ASP A 1 190 ? -4.886 10.420 -7.584 1.00 81.81 190 ASP A O 1
ATOM 1540 N N . THR A 1 191 ? -4.109 11.066 -9.600 1.00 82.38 191 THR A N 1
ATOM 1541 C CA . THR A 1 191 ? -4.464 9.851 -10.333 1.00 82.38 191 THR A CA 1
ATOM 1542 C C . THR A 1 191 ? -3.813 8.644 -9.658 1.00 82.38 191 THR A C 1
ATOM 1544 O O . THR A 1 191 ? -4.510 7.746 -9.188 1.00 82.38 191 THR A O 1
ATOM 1547 N N . LEU A 1 192 ? -2.488 8.654 -9.463 1.00 87.12 192 LEU A N 1
ATOM 1548 C CA . LEU A 1 192 ? -1.777 7.538 -8.829 1.00 87.12 192 LEU A CA 1
ATOM 1549 C C . LEU A 1 192 ? -2.354 7.153 -7.458 1.00 87.12 192 LEU A C 1
ATOM 1551 O O . LEU A 1 192 ? -2.590 5.976 -7.192 1.00 87.12 192 LEU A O 1
ATOM 1555 N N . ARG A 1 193 ? -2.575 8.140 -6.582 1.00 85.06 193 ARG A N 1
ATOM 1556 C CA . ARG A 1 193 ? -3.038 7.915 -5.199 1.00 85.06 193 ARG A CA 1
ATOM 1557 C C . ARG A 1 193 ? -4.508 7.518 -5.113 1.00 85.06 193 ARG A C 1
ATOM 1559 O O . ARG A 1 193 ? -4.903 6.888 -4.127 1.00 85.06 193 ARG A O 1
ATOM 1566 N N . SER A 1 194 ? -5.298 7.882 -6.121 1.00 79.81 194 SER A N 1
ATOM 1567 C CA . SER A 1 194 ? -6.702 7.489 -6.216 1.00 79.81 194 SER A CA 1
ATOM 1568 C C . SER A 1 194 ? -6.825 5.990 -6.472 1.00 79.81 194 SER A C 1
ATOM 1570 O O . SER A 1 194 ? -7.548 5.319 -5.744 1.00 79.81 194 SER A O 1
ATOM 1572 N N . PHE A 1 195 ? -6.067 5.453 -7.433 1.00 83.31 195 PHE A N 1
ATOM 1573 C CA .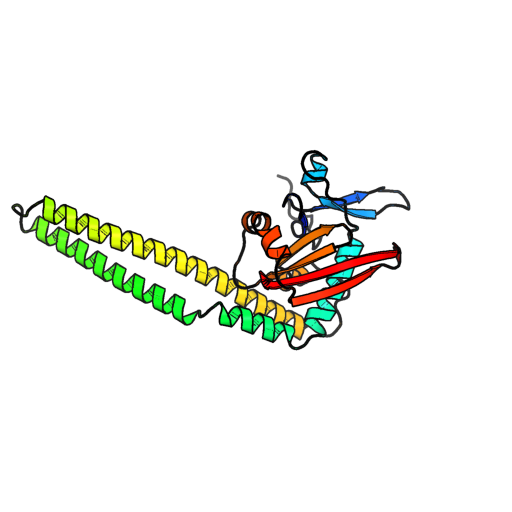 PHE A 1 195 ? -6.171 4.046 -7.840 1.00 83.31 195 PHE A CA 1
ATOM 1574 C C . PHE A 1 195 ? -5.273 3.096 -7.044 1.00 83.31 195 PHE A C 1
ATOM 1576 O O . PHE A 1 195 ? -5.644 1.952 -6.791 1.00 83.31 195 PHE A O 1
ATOM 1583 N N . ILE A 1 196 ? -4.079 3.544 -6.655 1.00 89.38 196 ILE A N 1
ATOM 1584 C CA . ILE A 1 196 ? -3.060 2.684 -6.056 1.00 89.38 196 ILE A CA 1
ATOM 1585 C C . ILE A 1 196 ? -2.810 3.123 -4.611 1.00 89.38 196 ILE A C 1
ATOM 1587 O O . ILE A 1 196 ? -2.732 4.306 -4.281 1.00 89.38 196 ILE A O 1
ATOM 1591 N N . TYR A 1 197 ? -2.670 2.145 -3.722 1.00 90.44 197 TYR A N 1
ATOM 1592 C CA . TYR A 1 197 ? -2.251 2.359 -2.344 1.00 90.44 197 TYR A CA 1
ATOM 1593 C C . TYR A 1 197 ? -0.745 2.618 -2.259 1.00 90.44 197 TYR A C 1
ATOM 1595 O O . TYR A 1 197 ? -0.307 3.655 -1.763 1.00 90.44 197 TYR A O 1
ATOM 1603 N N . LYS A 1 198 ? 0.039 1.660 -2.762 1.00 94.44 198 LYS A N 1
ATOM 1604 C CA . LYS A 1 198 ? 1.506 1.655 -2.844 1.00 94.44 198 LYS A CA 1
ATOM 1605 C C . LYS A 1 198 ? 1.937 0.674 -3.935 1.00 94.44 198 LYS A C 1
ATOM 1607 O O . LYS A 1 198 ? 1.158 -0.176 -4.366 1.00 94.44 198 LYS A O 1
ATOM 1612 N N . ILE A 1 199 ? 3.204 0.751 -4.327 1.00 97.50 199 ILE A N 1
ATOM 1613 C CA . ILE A 1 199 ? 3.833 -0.206 -5.247 1.00 97.50 199 ILE A CA 1
ATOM 1614 C C . ILE A 1 199 ? 4.908 -0.979 -4.493 1.00 97.50 199 ILE A C 1
ATOM 1616 O O . ILE A 1 199 ? 5.677 -0.378 -3.745 1.00 97.50 199 ILE A O 1
ATOM 1620 N N . ILE A 1 200 ? 5.009 -2.287 -4.713 1.00 98.44 200 ILE A N 1
ATOM 1621 C CA . ILE A 1 200 ? 6.137 -3.099 -4.248 1.00 98.44 200 ILE A CA 1
ATOM 1622 C C . ILE A 1 200 ? 7.049 -3.377 -5.442 1.00 98.44 200 ILE A C 1
ATOM 1624 O O . ILE A 1 200 ? 6.627 -3.945 -6.446 1.00 98.44 200 ILE A O 1
ATOM 1628 N N . SER A 1 201 ? 8.313 -2.976 -5.332 1.00 98.25 201 SER A N 1
ATOM 1629 C CA . SER A 1 201 ? 9.363 -3.310 -6.292 1.00 98.25 201 SER A CA 1
ATOM 1630 C C . SER A 1 201 ? 10.012 -4.625 -5.878 1.00 98.25 201 SER A C 1
ATOM 1632 O O . SER A 1 201 ? 10.732 -4.663 -4.876 1.00 98.25 201 SER A O 1
ATOM 1634 N N . VAL A 1 202 ? 9.770 -5.685 -6.650 1.00 98.00 202 VAL A N 1
ATOM 1635 C CA . VAL A 1 202 ? 10.310 -7.028 -6.390 1.00 98.00 202 VAL A CA 1
ATOM 1636 C C . VAL A 1 202 ? 11.667 -7.180 -7.071 1.00 98.00 202 VAL A C 1
ATOM 1638 O O . VAL A 1 202 ? 12.683 -7.393 -6.413 1.00 98.00 202 VAL A O 1
ATOM 1641 N N . THR A 1 203 ? 11.705 -6.965 -8.386 1.00 97.56 203 THR A N 1
ATOM 1642 C CA . THR A 1 203 ? 12.935 -6.881 -9.189 1.00 97.56 203 THR A CA 1
ATOM 1643 C C . THR A 1 203 ? 12.811 -5.725 -10.189 1.00 97.56 203 THR A C 1
ATOM 1645 O O . THR A 1 203 ? 11.730 -5.144 -10.306 1.00 97.56 203 THR A O 1
ATOM 1648 N N . PRO A 1 204 ? 13.871 -5.364 -10.936 1.00 96.50 204 PRO A N 1
ATOM 1649 C CA . PRO A 1 204 ? 13.748 -4.368 -12.003 1.00 96.50 204 PRO A CA 1
ATOM 1650 C C . PRO A 1 204 ? 12.697 -4.704 -13.073 1.00 96.50 204 PRO A C 1
ATOM 1652 O O . PRO A 1 204 ? 12.187 -3.802 -13.730 1.00 96.50 204 PRO A O 1
ATOM 1655 N N . GLU A 1 205 ? 12.365 -5.984 -13.224 1.00 97.56 205 GLU A N 1
ATOM 1656 C CA . GLU A 1 205 ? 11.417 -6.523 -14.200 1.00 97.56 205 GLU A CA 1
ATOM 1657 C C . GLU A 1 205 ? 10.069 -6.918 -13.577 1.00 97.56 205 GLU A C 1
ATOM 1659 O O . GLU A 1 205 ? 9.183 -7.349 -14.306 1.00 97.56 205 GLU A O 1
ATOM 1664 N N . ASN A 1 206 ? 9.894 -6.818 -12.253 1.00 98.19 206 ASN A N 1
ATOM 1665 C CA . ASN A 1 206 ? 8.683 -7.284 -11.570 1.00 98.19 206 ASN A CA 1
ATOM 1666 C C . ASN A 1 206 ? 8.226 -6.298 -10.492 1.00 98.19 206 ASN A C 1
ATOM 1668 O O . ASN A 1 206 ? 8.956 -6.022 -9.532 1.00 98.19 206 ASN A O 1
ATOM 1672 N N . ILE A 1 207 ? 6.986 -5.827 -10.616 1.00 98.38 207 ILE A N 1
ATOM 1673 C CA . ILE A 1 207 ? 6.344 -4.946 -9.636 1.00 98.38 207 ILE A CA 1
ATOM 1674 C C . ILE A 1 207 ? 4.964 -5.462 -9.226 1.00 98.38 207 ILE A C 1
ATOM 1676 O O . ILE A 1 207 ? 4.292 -6.185 -9.961 1.00 98.38 207 ILE A O 1
ATOM 1680 N N . VAL A 1 208 ? 4.525 -5.064 -8.037 1.00 98.50 208 VAL A N 1
ATOM 1681 C CA . VAL A 1 208 ? 3.177 -5.333 -7.533 1.00 98.50 208 VAL A CA 1
ATOM 1682 C C . VAL A 1 208 ? 2.483 -4.009 -7.259 1.00 98.50 208 VAL A C 1
ATOM 1684 O O . VAL A 1 208 ? 2.982 -3.194 -6.483 1.00 98.50 208 VAL A O 1
ATOM 1687 N N . PHE A 1 209 ? 1.328 -3.803 -7.880 1.00 97.38 209 PHE A N 1
ATOM 1688 C CA . PHE A 1 209 ? 0.428 -2.702 -7.572 1.00 97.38 209 PHE A CA 1
ATOM 1689 C C . PHE A 1 209 ? -0.526 -3.142 -6.464 1.00 97.38 209 PHE A C 1
ATOM 1691 O O . PHE A 1 209 ? -1.332 -4.052 -6.659 1.00 97.38 209 PHE A O 1
ATOM 1698 N N . CYS A 1 210 ? -0.441 -2.501 -5.301 1.00 94.31 210 CYS A N 1
ATOM 1699 C CA . CYS A 1 210 ? -1.368 -2.753 -4.207 1.00 94.31 210 CYS A CA 1
ATOM 1700 C C . CYS A 1 210 ? -2.500 -1.732 -4.278 1.00 94.31 210 CYS A C 1
ATOM 1702 O O . CYS A 1 210 ? -2.257 -0.535 -4.136 1.00 94.31 210 CYS A O 1
ATOM 1704 N N . VAL A 1 211 ? -3.726 -2.195 -4.483 1.00 88.31 211 VAL A N 1
ATOM 1705 C CA . VAL A 1 211 ? -4.950 -1.390 -4.443 1.00 88.31 211 VAL A CA 1
ATOM 1706 C C . VAL A 1 211 ? -5.528 -1.474 -3.036 1.00 88.31 211 VAL A C 1
ATOM 1708 O O . VAL A 1 211 ? -5.474 -2.524 -2.397 1.00 88.31 211 VAL A O 1
ATOM 1711 N N . ALA A 1 212 ? -6.058 -0.357 -2.541 1.00 75.62 212 ALA A N 1
ATOM 1712 C CA . ALA A 1 212 ? -6.670 -0.308 -1.221 1.00 75.62 212 ALA A CA 1
ATOM 1713 C C . ALA A 1 212 ? -7.892 -1.241 -1.175 1.00 75.62 212 ALA A C 1
ATOM 1715 O O . ALA A 1 212 ? -8.854 -1.040 -1.916 1.00 75.62 212 ALA A O 1
ATOM 1716 N N . GLY A 1 213 ? -7.849 -2.257 -0.319 1.00 71.38 213 GLY A N 1
ATOM 1717 C CA . GLY A 1 213 ? -9.024 -2.960 0.169 1.00 71.38 213 GLY A CA 1
ATOM 1718 C C . GLY A 1 213 ? -9.585 -2.216 1.372 1.00 71.38 213 GLY A C 1
ATOM 1719 O O . GLY A 1 213 ? -9.728 -1.003 1.338 1.00 71.38 213 GLY A O 1
ATOM 1720 N N . THR A 1 214 ? -9.921 -2.928 2.444 1.00 59.41 214 THR A N 1
ATOM 1721 C CA . THR A 1 214 ? -10.700 -2.382 3.573 1.00 59.41 214 THR A CA 1
ATOM 1722 C C . THR A 1 214 ? -9.859 -1.810 4.704 1.00 59.41 214 THR A C 1
ATOM 1724 O O . THR A 1 214 ? -10.380 -1.175 5.622 1.00 59.41 214 THR A O 1
ATOM 1727 N N . LYS A 1 215 ? -8.554 -2.083 4.690 1.00 66.19 215 LYS A N 1
ATOM 1728 C CA . LYS A 1 215 ? -7.653 -1.739 5.781 1.00 66.19 215 LYS A CA 1
ATOM 1729 C C . LYS A 1 215 ? -6.682 -0.663 5.323 1.00 66.19 215 LYS A C 1
ATOM 1731 O O . LYS A 1 215 ? -5.948 -0.835 4.358 1.00 66.19 215 LYS A O 1
ATOM 1736 N N . ASN A 1 216 ? -6.629 0.426 6.082 1.00 71.94 216 ASN A N 1
ATOM 1737 C CA . ASN A 1 216 ? -5.530 1.374 5.969 1.00 71.94 216 ASN A CA 1
ATOM 1738 C C . ASN A 1 216 ? -4.330 0.887 6.77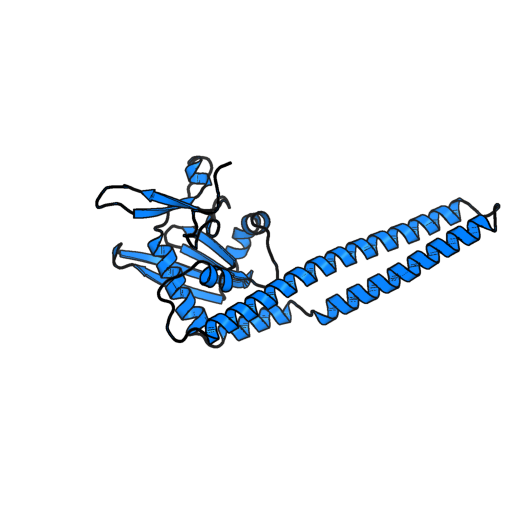4 1.00 71.94 216 ASN A C 1
ATOM 1740 O O . ASN A 1 216 ? -4.470 0.469 7.929 1.00 71.94 216 ASN A O 1
ATOM 1744 N N . TYR A 1 217 ? -3.164 0.980 6.145 1.00 81.88 217 TYR A N 1
ATOM 1745 C CA . TYR A 1 217 ? -1.872 0.579 6.681 1.00 81.88 217 TYR A CA 1
ATOM 1746 C C . TYR A 1 217 ? -0.968 1.802 6.820 1.00 81.88 217 TYR A C 1
ATOM 1748 O O . TYR A 1 217 ? -0.679 2.497 5.846 1.00 81.88 217 TYR A O 1
ATOM 1756 N N . THR A 1 218 ? -0.434 2.054 8.005 1.00 85.56 218 THR A N 1
ATOM 1757 C CA . THR A 1 218 ? 0.705 2.971 8.123 1.00 85.56 218 THR A CA 1
ATOM 1758 C C . THR A 1 218 ? 1.852 2.514 7.210 1.00 85.56 218 THR A C 1
ATOM 1760 O O . THR A 1 218 ? 1.950 1.335 6.861 1.00 85.56 218 THR A O 1
ATOM 1763 N N . ASP A 1 219 ? 2.760 3.420 6.834 1.00 85.69 219 ASP A N 1
ATOM 1764 C CA . ASP A 1 219 ? 3.925 3.056 6.009 1.00 85.69 219 ASP A CA 1
ATOM 1765 C C . ASP A 1 219 ? 4.732 1.898 6.626 1.00 85.69 219 ASP A C 1
ATOM 1767 O O . ASP A 1 219 ? 5.244 1.036 5.907 1.00 85.69 219 ASP A O 1
ATOM 1771 N N . LYS A 1 220 ? 4.797 1.846 7.964 1.00 89.06 220 LYS A N 1
ATOM 1772 C CA . LYS A 1 220 ? 5.427 0.758 8.715 1.00 89.06 220 LYS A CA 1
ATOM 1773 C C . LYS A 1 220 ? 4.666 -0.558 8.550 1.00 89.06 220 LYS A C 1
ATOM 1775 O O . LYS A 1 220 ? 5.268 -1.543 8.136 1.00 89.06 220 LYS A O 1
ATOM 1780 N N . GLU A 1 221 ? 3.359 -0.569 8.811 1.00 90.56 221 GLU A N 1
ATOM 1781 C CA . GLU A 1 221 ? 2.542 -1.781 8.663 1.00 90.56 221 GLU A CA 1
ATOM 1782 C C . GLU A 1 221 ? 2.576 -2.305 7.224 1.00 90.56 221 GLU A C 1
ATOM 1784 O O . GLU A 1 221 ? 2.700 -3.510 7.015 1.00 90.56 221 GLU A O 1
ATOM 1789 N N . PHE A 1 222 ? 2.510 -1.420 6.224 1.00 93.19 222 PHE A N 1
ATOM 1790 C CA . PHE A 1 222 ? 2.605 -1.828 4.826 1.00 93.19 222 PHE A CA 1
ATOM 1791 C C . PHE A 1 222 ? 3.954 -2.501 4.543 1.00 93.19 222 PHE A C 1
ATOM 1793 O O . PHE A 1 222 ? 4.011 -3.568 3.935 1.00 93.19 222 PHE A O 1
ATOM 1800 N N . SER A 1 223 ? 5.043 -1.884 5.008 1.00 94.38 223 SER A N 1
ATOM 1801 C CA . SER A 1 223 ? 6.396 -2.416 4.861 1.00 94.38 223 SER A CA 1
ATOM 1802 C C . SER A 1 223 ? 6.542 -3.796 5.507 1.00 94.38 223 SER A C 1
ATOM 1804 O O . SER A 1 223 ? 7.078 -4.714 4.889 1.00 94.38 223 SER A O 1
ATOM 1806 N N . GLU A 1 224 ? 6.015 -3.986 6.714 1.00 94.94 224 GLU A N 1
ATOM 1807 C CA . GLU A 1 224 ? 6.069 -5.261 7.438 1.00 94.94 224 GLU A CA 1
ATOM 1808 C C . GLU A 1 224 ? 5.254 -6.362 6.741 1.00 94.94 224 GLU A C 1
ATOM 1810 O O . GLU A 1 224 ? 5.706 -7.503 6.664 1.00 94.94 224 GLU A O 1
ATOM 1815 N N . ASN A 1 225 ? 4.104 -6.018 6.152 1.00 95.00 225 ASN A N 1
ATOM 1816 C CA . ASN A 1 225 ? 3.210 -6.967 5.478 1.00 95.00 225 ASN A CA 1
ATOM 1817 C C . ASN A 1 225 ? 3.517 -7.179 3.982 1.00 95.00 225 ASN A C 1
ATOM 1819 O O . ASN A 1 225 ? 2.864 -7.997 3.334 1.00 95.00 225 ASN A O 1
ATOM 1823 N N . ARG A 1 226 ? 4.521 -6.494 3.414 1.00 96.56 226 ARG A N 1
ATOM 1824 C CA . ARG A 1 226 ? 4.817 -6.492 1.965 1.00 96.56 226 ARG A CA 1
ATOM 1825 C C . ARG A 1 226 ? 4.916 -7.884 1.328 1.00 96.56 226 ARG A C 1
ATOM 1827 O O . ARG A 1 226 ? 4.416 -8.075 0.228 1.00 96.56 226 ARG A O 1
ATOM 1834 N N . HIS A 1 227 ? 5.506 -8.864 2.015 1.00 97.00 227 HIS A N 1
ATOM 1835 C CA . HIS A 1 227 ? 5.630 -10.229 1.490 1.00 97.00 227 HIS A CA 1
ATOM 1836 C C . HIS A 1 227 ? 4.294 -10.972 1.482 1.00 97.00 227 HIS A C 1
ATOM 1838 O O . HIS A 1 227 ? 4.018 -11.721 0.550 1.00 97.00 227 HIS A O 1
ATOM 1844 N N . ALA A 1 228 ? 3.444 -10.737 2.487 1.00 96.00 228 ALA A N 1
ATOM 1845 C CA . ALA A 1 228 ? 2.093 -11.281 2.498 1.00 96.00 228 ALA A CA 1
ATOM 1846 C C . ALA A 1 228 ? 1.277 -10.697 1.338 1.00 96.00 228 ALA A C 1
ATOM 1848 O O . ALA A 1 228 ? 0.620 -11.448 0.626 1.00 96.00 228 ALA A O 1
ATOM 1849 N N . PHE A 1 229 ? 1.391 -9.388 1.089 1.00 95.00 229 PHE A N 1
ATOM 1850 C CA . PHE A 1 229 ? 0.740 -8.728 -0.048 1.00 95.00 229 PHE A CA 1
ATOM 1851 C C . PHE A 1 229 ? 1.258 -9.231 -1.393 1.00 95.00 229 PHE A C 1
ATOM 1853 O O . PHE A 1 229 ? 0.476 -9.492 -2.303 1.00 95.00 229 PHE A O 1
ATOM 1860 N N . GLU A 1 230 ? 2.572 -9.417 -1.516 1.00 95.25 230 GLU A N 1
ATOM 1861 C CA . GLU A 1 230 ? 3.180 -10.014 -2.700 1.00 95.25 230 GLU A CA 1
ATOM 1862 C C . GLU A 1 230 ? 2.680 -11.449 -2.930 1.00 95.25 230 GLU A C 1
ATOM 1864 O O . GLU A 1 230 ? 2.536 -11.853 -4.077 1.00 95.25 230 GLU A O 1
ATOM 1869 N N . ALA A 1 231 ? 2.360 -12.215 -1.887 1.00 95.44 231 ALA A N 1
ATOM 1870 C CA . ALA A 1 231 ? 1.839 -13.577 -2.013 1.00 95.44 231 ALA A CA 1
ATOM 1871 C C . ALA A 1 231 ? 0.328 -13.656 -2.311 1.00 95.44 231 ALA A C 1
ATOM 1873 O O . ALA A 1 231 ? -0.178 -14.748 -2.583 1.00 95.44 231 ALA A O 1
ATOM 1874 N N . LEU A 1 232 ? -0.405 -12.536 -2.276 1.00 93.31 232 LEU A N 1
ATOM 1875 C CA . LEU A 1 232 ? -1.842 -12.532 -2.553 1.00 93.31 232 LEU A CA 1
ATOM 1876 C C . LEU A 1 232 ? -2.146 -12.969 -3.988 1.00 93.31 232 LEU A C 1
ATOM 1878 O O . LEU A 1 232 ? -1.393 -12.698 -4.932 1.00 93.31 232 LEU A O 1
ATOM 1882 N N . LYS A 1 233 ? -3.308 -13.612 -4.151 1.00 92.62 233 LYS A N 1
ATOM 1883 C CA . LYS A 1 233 ? -3.846 -13.939 -5.470 1.00 92.62 233 LYS A CA 1
ATOM 1884 C C . LYS A 1 233 ? -4.059 -12.633 -6.250 1.00 92.62 233 LYS A C 1
ATOM 1886 O O . LYS A 1 233 ? -4.739 -11.742 -5.737 1.00 92.62 233 LYS A O 1
ATOM 1891 N N . PRO A 1 234 ? -3.502 -12.510 -7.466 1.00 93.38 234 PRO A N 1
ATOM 1892 C CA . PRO A 1 234 ? -3.665 -11.302 -8.250 1.00 93.38 234 PRO A CA 1
ATOM 1893 C C . PRO A 1 234 ? -5.114 -11.142 -8.704 1.00 93.38 234 PRO A C 1
ATOM 1895 O O . PRO A 1 234 ? -5.760 -12.106 -9.117 1.00 93.38 234 PRO A O 1
ATOM 1898 N N . LEU A 1 235 ? -5.588 -9.904 -8.632 1.00 89.62 235 LEU A N 1
ATOM 1899 C CA . LEU A 1 235 ? -6.805 -9.446 -9.284 1.00 89.62 235 LEU A CA 1
ATOM 1900 C C . LEU A 1 235 ? -6.596 -9.384 -10.802 1.00 89.62 235 LEU A C 1
ATOM 1902 O O . LEU A 1 235 ? -7.444 -9.841 -11.555 1.00 89.62 235 LEU A O 1
ATOM 1906 N N . ALA A 1 236 ? -5.439 -8.873 -11.224 1.00 92.19 236 ALA A N 1
ATOM 1907 C CA . ALA A 1 236 ? -5.025 -8.786 -12.618 1.00 92.19 236 ALA A CA 1
ATOM 1908 C C . ALA A 1 236 ? -3.506 -8.956 -12.739 1.00 92.19 236 ALA A C 1
ATOM 1910 O O . ALA A 1 236 ? -2.754 -8.717 -11.787 1.00 92.19 236 ALA A O 1
ATOM 1911 N N . THR A 1 237 ? -3.045 -9.349 -13.921 1.00 95.69 237 THR A N 1
ATOM 1912 C CA . THR A 1 237 ? -1.624 -9.465 -14.268 1.00 95.69 237 THR A CA 1
ATOM 1913 C C . THR A 1 237 ? -1.402 -8.943 -15.673 1.00 95.69 237 THR A C 1
ATOM 1915 O O . THR A 1 237 ? -2.265 -9.125 -16.526 1.00 95.69 237 THR A O 1
ATOM 1918 N N . GLY A 1 238 ? -0.229 -8.386 -15.942 1.00 96.50 238 GLY A N 1
ATOM 1919 C CA . GLY A 1 238 ? 0.124 -7.967 -17.287 1.00 96.50 238 GLY A CA 1
ATOM 1920 C C . GLY A 1 238 ? 1.604 -7.668 -17.434 1.00 96.50 238 GLY A C 1
ATOM 1921 O O . GLY A 1 238 ? 2.403 -7.838 -16.509 1.00 96.50 238 GLY A O 1
ATOM 1922 N N . THR A 1 239 ? 1.963 -7.220 -18.630 1.00 97.56 239 THR A N 1
ATOM 1923 C CA . THR A 1 239 ? 3.352 -7.014 -19.024 1.00 97.56 239 THR A CA 1
ATOM 1924 C C . THR A 1 239 ? 3.464 -5.738 -19.844 1.00 97.56 239 THR A C 1
ATOM 1926 O O . THR A 1 239 ? 2.744 -5.562 -20.819 1.00 97.56 239 THR A O 1
ATOM 1929 N N . TYR A 1 240 ? 4.376 -4.848 -19.463 1.00 97.75 240 TYR A N 1
ATOM 1930 C CA . TYR A 1 240 ? 4.729 -3.642 -20.208 1.00 97.75 240 TYR A CA 1
ATOM 1931 C C . TYR A 1 240 ? 6.089 -3.826 -20.884 1.00 97.75 240 TYR A C 1
ATOM 1933 O O . TYR A 1 240 ? 7.055 -4.220 -20.230 1.00 97.75 240 TYR A O 1
ATOM 1941 N N . HIS A 1 241 ? 6.170 -3.524 -22.179 1.00 97.56 241 HIS A N 1
ATOM 1942 C CA . HIS A 1 241 ? 7.423 -3.472 -22.930 1.00 97.56 241 HIS A CA 1
ATOM 1943 C C . HIS A 1 241 ? 7.775 -2.017 -23.213 1.00 97.56 241 HIS A C 1
ATOM 1945 O O . HIS A 1 241 ? 6.934 -1.237 -23.653 1.00 97.56 241 HIS A O 1
ATOM 1951 N N . ASN A 1 242 ? 9.018 -1.652 -22.923 1.00 95.12 242 ASN A N 1
ATOM 1952 C CA . ASN A 1 242 ? 9.561 -0.347 -23.239 1.00 95.12 242 ASN A CA 1
ATOM 1953 C C . ASN A 1 242 ? 10.536 -0.473 -24.406 1.00 95.12 242 ASN A C 1
ATOM 1955 O O . ASN A 1 242 ? 11.621 -1.037 -24.253 1.00 95.12 242 ASN A O 1
ATOM 1959 N N . GLU A 1 243 ? 10.162 0.111 -25.539 1.00 93.31 243 GLU A N 1
ATOM 1960 C CA . GLU A 1 243 ? 10.942 0.050 -26.778 1.00 93.31 243 GLU A CA 1
ATOM 1961 C C . GLU A 1 243 ? 12.304 0.746 -26.647 1.00 93.31 243 GLU A C 1
ATOM 1963 O O . GLU A 1 243 ? 13.311 0.245 -27.137 1.00 93.31 243 GLU A O 1
ATOM 1968 N N . LYS A 1 244 ? 12.368 1.869 -25.918 1.00 90.00 244 LYS A N 1
ATOM 1969 C CA . LYS A 1 244 ? 13.593 2.672 -25.751 1.00 90.00 244 LYS A CA 1
ATOM 1970 C C . LYS A 1 244 ? 14.739 1.890 -25.103 1.00 90.00 244 LYS A C 1
ATOM 1972 O O . LYS A 1 244 ? 15.896 2.105 -25.459 1.00 90.00 244 LYS A O 1
ATOM 1977 N N . TYR A 1 245 ? 14.443 1.030 -24.131 1.00 89.50 245 TYR A N 1
ATOM 1978 C CA . TYR A 1 245 ? 15.456 0.223 -23.441 1.00 89.50 245 TYR A CA 1
ATOM 1979 C C . TYR A 1 245 ? 15.456 -1.248 -23.848 1.00 89.50 245 TYR A C 1
ATOM 1981 O O . TYR A 1 245 ? 16.289 -1.989 -23.325 1.00 89.50 245 TYR A O 1
ATOM 1989 N N . ASP A 1 246 ? 14.519 -1.654 -24.705 1.00 93.94 246 ASP A N 1
ATOM 1990 C CA . ASP A 1 246 ? 14.187 -3.048 -24.997 1.00 93.94 246 ASP A CA 1
ATOM 1991 C C . ASP A 1 246 ? 14.075 -3.895 -23.717 1.00 93.94 246 ASP A C 1
ATOM 1993 O O . ASP A 1 246 ? 14.795 -4.866 -23.472 1.00 93.94 246 ASP A O 1
ATOM 1997 N N . LYS A 1 247 ? 13.219 -3.428 -22.802 1.00 94.88 247 LYS A N 1
ATOM 1998 C CA . LYS A 1 247 ? 13.018 -4.041 -21.485 1.00 94.88 247 LYS A CA 1
ATOM 1999 C C . LYS A 1 247 ? 11.560 -4.333 -21.234 1.00 94.88 247 LYS A C 1
ATOM 2001 O O . LYS A 1 247 ? 10.673 -3.618 -21.688 1.00 94.88 247 LYS A O 1
ATOM 2006 N N . ILE A 1 248 ? 11.339 -5.363 -20.432 1.00 97.31 248 ILE A N 1
ATOM 2007 C CA . ILE A 1 248 ? 10.016 -5.808 -20.026 1.00 97.31 248 ILE A CA 1
ATOM 2008 C C . ILE A 1 248 ? 9.847 -5.599 -18.521 1.00 97.31 248 ILE A C 1
ATOM 2010 O O . ILE A 1 248 ? 10.776 -5.814 -17.741 1.00 97.31 248 ILE A O 1
ATOM 2014 N N . MET A 1 249 ? 8.649 -5.181 -18.123 1.00 98.12 249 MET A N 1
ATOM 2015 C CA . MET A 1 249 ? 8.196 -5.139 -16.741 1.00 98.12 249 MET A CA 1
ATOM 2016 C C . MET A 1 249 ? 6.887 -5.902 -16.615 1.00 98.12 249 MET A C 1
ATOM 2018 O O . MET A 1 249 ? 5.858 -5.496 -17.151 1.00 98.12 249 MET A O 1
ATOM 2022 N N . ASN A 1 250 ? 6.929 -7.000 -15.876 1.00 98.38 250 ASN A N 1
ATOM 2023 C CA . ASN A 1 250 ? 5.744 -7.716 -15.452 1.00 98.38 250 ASN A CA 1
ATOM 2024 C C . ASN A 1 250 ? 5.148 -7.018 -14.237 1.00 98.38 250 ASN A C 1
ATOM 2026 O O . ASN A 1 250 ? 5.859 -6.556 -13.336 1.00 98.38 250 ASN A O 1
ATOM 2030 N N . TYR A 1 251 ? 3.828 -6.976 -14.202 1.00 98.06 251 TYR A N 1
ATOM 2031 C CA . TYR A 1 251 ? 3.095 -6.434 -13.085 1.00 98.06 251 TYR A CA 1
ATOM 2032 C C . TYR A 1 251 ? 1.958 -7.359 -12.679 1.00 98.06 251 TYR A C 1
ATOM 2034 O O . TYR A 1 251 ? 1.383 -8.095 -13.483 1.00 98.06 251 TYR A O 1
ATOM 2042 N N . LYS A 1 252 ? 1.602 -7.281 -11.402 1.00 96.81 252 LYS A N 1
ATOM 2043 C CA . LYS A 1 252 ? 0.345 -7.822 -10.897 1.00 96.81 252 LYS A CA 1
ATOM 2044 C C . LYS A 1 252 ? -0.336 -6.827 -9.978 1.00 96.81 252 LYS A C 1
ATOM 2046 O O . LYS A 1 252 ? 0.332 -6.029 -9.323 1.00 96.81 252 LYS A O 1
ATOM 2051 N N . VAL A 1 253 ? -1.655 -6.899 -9.933 1.00 95.06 253 VAL A N 1
ATOM 2052 C CA . VAL A 1 253 ? -2.512 -6.048 -9.113 1.00 95.06 253 VAL A CA 1
ATOM 2053 C C . VAL A 1 253 ? -3.109 -6.897 -8.004 1.00 95.06 253 VAL A C 1
ATOM 2055 O O . VAL A 1 253 ? -3.650 -7.965 -8.276 1.00 95.06 253 VAL A O 1
ATOM 2058 N N . VAL A 1 254 ? -3.002 -6.448 -6.758 1.00 93.12 254 VAL A N 1
ATOM 2059 C CA . VAL A 1 254 ? -3.551 -7.133 -5.578 1.00 93.12 254 VAL A CA 1
ATOM 2060 C C . VAL A 1 254 ? -4.382 -6.159 -4.751 1.00 93.12 254 VAL A C 1
ATOM 2062 O O . VAL A 1 254 ? -4.089 -4.965 -4.723 1.00 93.12 254 VAL A O 1
ATOM 2065 N N . ILE A 1 255 ? -5.406 -6.666 -4.067 1.00 87.88 255 ILE A N 1
ATOM 2066 C CA . ILE A 1 255 ? -6.223 -5.896 -3.118 1.00 87.88 255 ILE A CA 1
ATOM 2067 C C . ILE A 1 255 ? -5.723 -6.218 -1.708 1.00 87.88 255 ILE A C 1
ATOM 2069 O O . ILE A 1 255 ? -5.636 -7.398 -1.369 1.00 87.88 255 ILE A O 1
ATOM 2073 N N . ILE A 1 256 ? -5.390 -5.195 -0.913 1.00 86.06 256 ILE A N 1
ATOM 2074 C CA . ILE A 1 256 ? -4.779 -5.343 0.426 1.00 86.06 256 ILE A CA 1
ATOM 2075 C C . ILE A 1 256 ? -5.623 -4.795 1.570 1.00 86.06 256 ILE A C 1
ATOM 2077 O O . ILE A 1 256 ? -6.386 -3.833 1.356 1.00 86.06 256 ILE A O 1
#

Sequence (256 aa):
MQNLAKYNVTYPFSAFIVCSECGRTLKRRYWNYGTPAQRVMQQCGGYIDGKAHCKAKATYQEMIEGATVKMLNEVFLQEKDIIPNIQKIIKSTIRVSDVEIKIQKLQAQGDEIERMISNLIDVQVKNPNLSQEDFNSKYQSLTLQLHNNKTEIRKLEGEYLKNYDTRSRLAKIETTLNNLLEPIQEVDSDTLRSFIYKIISVTPENIVFCVAGTKNYTDKEFSENRHAFEALKPLATGTYHNEKYDKIMNYKVVII

pLDDT: mean 86.04, std 13.9, range [30.38, 98.5]

Secondary structure (DSSP, 8-state):
---GGG-----TTTTTEEETTT-PBEEEEEESTTSTT-EEEEEEHHHHH-TTT--PPPEEHHHHHHHHHHHIIIIIII-TTHHHHHHHHHHHH--HHHHHHHHHHHHHHHHHHHHHHHHHHHHHHH-TTS-HHHHHHHHHHHHHHHHHHHHHHHHHHHHHHHHHHHHHHHHHHHHHHHH--S---S--HHHHHHH-SEEEEEETTEEEEEEP-S----HHHHHHHHHHHHTSPPSEEEEEEETTTTEEEEEEEEE-

Organism: NCBI:txid3044389

InterPro domains:
  IPR025827 Recombinase zinc beta ribbon domain [PF13408] (12-73)

Foldseek 3Di:
DDPPPPPPPPDQQVQFEAELFQRAFWDWDWDPPPDPPIFIWTHGPQVVVHVVRDVADIAGPVQVFQVVLVCCCVQQVVPPCNLVVLVVLQCVVDPLVVLVVLLVVLVVVLVVLVVVLVVLVVVCVVCVPDDPVVSVVSNVVSVVSNVVSVVVSVVSVLLSVLQVVLVVLSVLSVVVNVPDPDRDPGDGNSNCVSAFVHKYCHHNQEIETEGEHRGDDDSVRCSVCVVVQVPDDFPDKDKDADPVVRGIHIYTYGYD